Protein AF-A0A6S7LPW3-F1 (afdb_monomer_lite)

Organism: Paramuricea clavata (NCBI:txid317549)

Radius of gyration: 19.17 Å; chains: 1; bounding box: 50×32×54 Å

Foldseek 3Di:
DDAADEECPCVCVVVDPPLRYFNADLQQRDTPCVVPRLVSLLVVLLVDDQLRDEAEDEDDQPDDLLSNLVSQLVSQVSSVVNDPPPPDDDRGDGWYKYKYFPVCVVVNCVSVVLKDWALDQDADCDDPVGHQDPDPPGQGGRITIITSPPQLVDDDDVVVQWDADPQSSHIHGVQQDQDPQLSGSPDRRSHYWDQDPVVSDTDRD

InterPro domains:
  IPR017921 Zinc finger, CTCHY-type [PS51270] (160-205)
  IPR039846 Zinc finger CCHC domain-containing protein 4 [PTHR13493] (2-204)
  IPR041370 Methyltransferase EEF1AKMT1/ZCCHC4 [PF10237] (2-126)

Structure (mmCIF, N/CA/C/O backbone):
data_AF-A0A6S7LPW3-F1
#
_entry.id   AF-A0A6S7LPW3-F1
#
loop_
_atom_site.group_PDB
_atom_site.id
_atom_site.type_symbol
_atom_site.label_atom_id
_atom_site.label_alt_id
_atom_site.label_comp_id
_atom_site.label_asym_id
_atom_site.label_entity_id
_atom_site.label_seq_id
_atom_site.pdbx_PDB_ins_code
_atom_site.Cartn_x
_atom_site.Cartn_y
_atom_site.Cartn_z
_atom_site.occupancy
_atom_site.B_iso_or_equiv
_atom_site.auth_seq_id
_atom_site.auth_comp_id
_atom_site.auth_asym_id
_atom_site.auth_atom_id
_atom_site.pdbx_PDB_model_num
ATOM 1 N N . MET A 1 1 ? -10.099 -16.326 9.046 1.00 78.31 1 MET A N 1
ATOM 2 C CA . MET A 1 1 ? -9.287 -15.107 9.221 1.00 78.31 1 MET A CA 1
ATOM 3 C C . MET A 1 1 ? -10.206 -14.067 9.820 1.00 78.31 1 MET A C 1
ATOM 5 O O . MET A 1 1 ? -11.346 -14.009 9.381 1.00 78.31 1 MET A O 1
ATOM 9 N N . ASP A 1 2 ? -9.761 -13.361 10.852 1.00 90.94 2 ASP A N 1
ATOM 10 C CA . ASP A 1 2 ? -10.577 -12.356 11.532 1.00 90.94 2 ASP A CA 1
ATOM 11 C C . ASP A 1 2 ? -10.326 -10.974 10.917 1.00 90.94 2 ASP A C 1
ATOM 13 O O . ASP A 1 2 ? -9.187 -10.678 10.554 1.00 90.94 2 ASP A O 1
ATOM 17 N N . SER A 1 3 ? -11.359 -10.144 10.764 1.00 94.56 3 SER A N 1
ATOM 18 C CA . SER A 1 3 ? -11.234 -8.823 10.134 1.00 94.56 3 SER A CA 1
ATOM 19 C C . SER A 1 3 ? -12.182 -7.795 10.744 1.00 94.56 3 SER A C 1
ATOM 21 O O . SER A 1 3 ? -13.233 -8.147 11.282 1.00 94.56 3 SER A O 1
ATOM 23 N N . ILE A 1 4 ? -11.820 -6.521 10.606 1.00 95.94 4 ILE A N 1
ATOM 24 C CA . ILE A 1 4 ? -12.661 -5.367 10.918 1.00 95.94 4 ILE A CA 1
ATOM 25 C C . ILE A 1 4 ? -12.577 -4.372 9.757 1.00 95.94 4 ILE A C 1
ATOM 27 O O . ILE A 1 4 ? -11.483 -4.063 9.283 1.00 95.94 4 ILE A O 1
ATOM 31 N N . LEU A 1 5 ? -13.726 -3.914 9.262 1.00 97.25 5 LEU A N 1
ATOM 32 C CA . LEU A 1 5 ? -13.818 -2.977 8.146 1.00 97.25 5 LEU A CA 1
ATOM 33 C C . LEU A 1 5 ? -13.978 -1.549 8.671 1.00 97.25 5 LEU A C 1
ATOM 35 O O . LEU A 1 5 ? -14.929 -1.253 9.389 1.00 97.25 5 LEU A O 1
ATOM 39 N N . LEU A 1 6 ? -13.062 -0.666 8.282 1.00 97.50 6 LEU A N 1
ATOM 40 C CA . LEU A 1 6 ? -13.159 0.773 8.512 1.00 97.50 6 LEU A CA 1
ATOM 41 C C . LEU A 1 6 ? -13.481 1.439 7.174 1.00 97.50 6 LEU A C 1
ATOM 43 O O . LEU A 1 6 ? -12.618 1.475 6.297 1.00 97.50 6 LEU A O 1
ATOM 47 N N . ASP A 1 7 ? -14.691 1.969 7.016 1.00 97.25 7 ASP A N 1
ATOM 48 C CA . ASP A 1 7 ? -15.118 2.610 5.765 1.00 97.25 7 ASP A CA 1
ATOM 49 C C . ASP A 1 7 ? -15.978 3.851 6.035 1.00 97.25 7 ASP A C 1
ATOM 51 O O . ASP A 1 7 ? -16.656 3.954 7.060 1.00 97.25 7 ASP A O 1
ATOM 55 N N . LEU A 1 8 ? -15.963 4.793 5.094 1.00 96.69 8 LEU A N 1
ATOM 56 C CA . LEU A 1 8 ? -16.821 5.975 5.109 1.00 96.69 8 LEU A CA 1
ATOM 57 C C . LEU A 1 8 ? -18.251 5.629 4.666 1.00 96.69 8 LEU A C 1
ATOM 59 O O . LEU A 1 8 ? -19.206 6.337 4.981 1.00 96.69 8 LEU A O 1
ATOM 63 N N . ASP A 1 9 ? -18.422 4.555 3.902 1.00 96.38 9 ASP A N 1
ATOM 64 C CA . ASP A 1 9 ? -19.719 4.118 3.420 1.00 96.38 9 ASP A CA 1
ATOM 65 C C . ASP A 1 9 ? -20.470 3.311 4.488 1.00 96.38 9 ASP A C 1
ATOM 67 O O . ASP A 1 9 ? -20.407 2.082 4.552 1.00 96.38 9 ASP A O 1
ATOM 71 N N . HIS A 1 10 ? -21.247 4.017 5.310 1.00 94.56 10 HIS A N 1
ATOM 72 C CA . HIS A 1 10 ? -22.092 3.427 6.355 1.00 94.56 10 HIS A CA 1
ATOM 73 C C . HIS A 1 10 ? -23.062 2.339 5.857 1.00 94.56 10 HIS A C 1
ATOM 75 O O . HIS A 1 10 ? -23.567 1.558 6.662 1.00 94.56 10 HIS A O 1
ATOM 81 N N . ARG A 1 11 ? -23.324 2.232 4.545 1.00 96.19 11 ARG A N 1
ATOM 82 C CA . ARG A 1 11 ? -24.170 1.165 3.987 1.00 96.19 11 ARG A CA 1
ATOM 83 C C . ARG A 1 11 ? -23.580 -0.223 4.228 1.00 96.19 11 ARG A C 1
ATOM 85 O O . ARG A 1 11 ? -24.334 -1.191 4.208 1.00 96.19 11 ARG A O 1
ATOM 92 N N . TYR A 1 12 ? -22.273 -0.345 4.470 1.00 96.00 12 TYR A N 1
ATOM 93 C CA . TYR A 1 12 ? -21.652 -1.621 4.826 1.00 96.00 12 TYR A CA 1
ATOM 94 C C . TYR A 1 12 ? -22.006 -2.106 6.233 1.00 96.00 12 TYR A C 1
ATOM 96 O O . TYR A 1 12 ? -21.917 -3.309 6.479 1.00 96.00 12 TYR A O 1
ATOM 104 N N . ALA A 1 13 ? -22.479 -1.230 7.125 1.00 93.06 13 ALA A N 1
ATOM 105 C CA . ALA A 1 13 ? -22.899 -1.621 8.470 1.00 93.06 13 ALA A CA 1
ATOM 106 C C . ALA A 1 13 ? -24.011 -2.684 8.451 1.00 93.06 13 ALA A C 1
ATOM 108 O O . ALA A 1 13 ? -24.048 -3.545 9.317 1.00 93.06 13 ALA A O 1
ATOM 109 N N . GLN A 1 14 ? -24.886 -2.674 7.437 1.00 94.31 14 GLN A N 1
ATOM 110 C CA . GLN A 1 14 ? -25.994 -3.634 7.332 1.00 94.31 14 GLN A CA 1
ATOM 111 C C . GLN A 1 14 ? -25.564 -5.046 6.891 1.00 94.31 14 GLN A C 1
ATOM 113 O O . GLN A 1 14 ? -26.366 -5.973 6.958 1.00 94.31 14 GLN A O 1
ATOM 118 N N . PHE A 1 15 ? -24.338 -5.199 6.379 1.00 94.81 15 PHE A N 1
ATOM 119 C CA . PHE A 1 15 ? -23.820 -6.462 5.837 1.00 94.81 15 PHE A CA 1
ATOM 120 C C . PHE A 1 15 ? -22.754 -7.107 6.723 1.00 94.81 15 PHE A C 1
ATOM 122 O O . PHE A 1 15 ? -22.323 -8.221 6.436 1.00 94.81 15 PHE A O 1
ATOM 129 N N . ASN A 1 16 ? -22.299 -6.400 7.755 1.00 92.56 16 ASN A N 1
ATOM 130 C CA . ASN A 1 16 ? -21.265 -6.862 8.667 1.00 92.56 16 ASN A CA 1
ATOM 131 C C . ASN A 1 16 ? -21.890 -7.168 10.027 1.00 92.56 16 ASN A C 1
ATOM 133 O O . ASN A 1 16 ? -22.771 -6.441 10.482 1.00 92.56 16 ASN A O 1
ATOM 137 N N . ASP A 1 17 ? -21.405 -8.224 10.677 1.00 89.44 17 ASP A N 1
ATOM 138 C CA . ASP A 1 17 ? -21.818 -8.555 12.039 1.00 89.44 17 ASP A CA 1
ATOM 139 C C . ASP A 1 17 ? -21.472 -7.419 13.017 1.00 89.44 17 ASP A C 1
ATOM 141 O O . ASP A 1 17 ? -20.582 -6.592 12.769 1.00 89.44 17 ASP A O 1
ATOM 145 N N . GLU A 1 18 ? -22.146 -7.398 14.169 1.00 84.38 18 GLU A N 1
ATOM 146 C CA . GLU A 1 18 ? -21.841 -6.449 15.240 1.00 84.38 18 GLU A CA 1
ATOM 147 C C . GLU A 1 18 ? -20.349 -6.496 15.600 1.00 84.38 18 GLU A C 1
ATOM 149 O O . GLU A 1 18 ? -19.754 -7.556 15.799 1.00 84.38 18 GLU A O 1
ATOM 154 N N . GLY A 1 19 ? -19.722 -5.321 15.653 1.00 87.88 19 GLY A N 1
ATOM 155 C CA . GLY A 1 19 ? -18.299 -5.203 15.950 1.00 87.88 19 GLY A CA 1
ATOM 156 C C . GLY A 1 19 ? -17.347 -5.472 14.775 1.00 87.88 19 GLY A C 1
ATOM 157 O O . GLY A 1 19 ? -16.131 -5.432 14.960 1.00 87.88 19 GLY A O 1
ATOM 158 N N . ARG A 1 20 ? -17.857 -5.729 13.562 1.00 93.56 20 ARG A N 1
ATOM 159 C CA . ARG A 1 20 ? -17.039 -5.975 12.354 1.00 93.56 20 ARG A CA 1
ATOM 160 C C . ARG A 1 20 ? -16.950 -4.797 11.396 1.00 93.56 20 ARG A C 1
ATOM 162 O O . ARG A 1 20 ? -16.169 -4.847 10.449 1.00 93.56 20 ARG A O 1
ATOM 169 N N . PHE A 1 21 ? -17.693 -3.732 11.666 1.00 96.06 21 PHE A N 1
ATOM 170 C CA . PHE A 1 21 ? -17.681 -2.501 10.892 1.00 96.06 21 PHE A CA 1
ATOM 171 C C . PHE A 1 21 ? -17.521 -1.290 11.806 1.00 96.06 21 PHE A C 1
ATOM 173 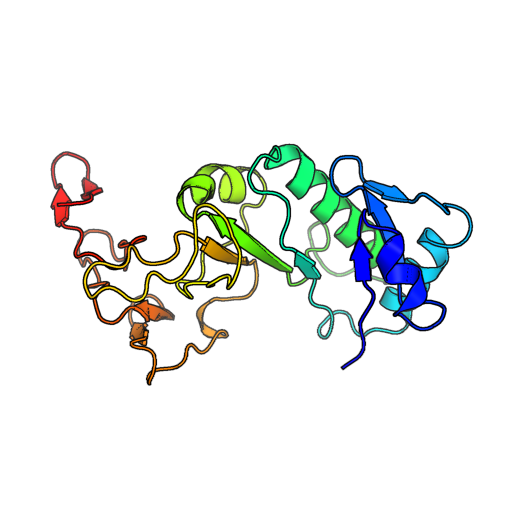O O . PHE A 1 21 ? -18.123 -1.224 12.876 1.00 96.06 21 PHE A O 1
ATOM 180 N N . ILE A 1 22 ? -16.727 -0.326 11.356 1.00 96.88 22 ILE A N 1
ATOM 181 C CA . ILE A 1 22 ? -16.559 0.979 11.976 1.00 96.88 22 ILE A CA 1
ATOM 182 C C . ILE A 1 22 ? -16.766 2.039 10.899 1.00 96.88 22 ILE A C 1
ATOM 184 O O . ILE A 1 22 ? -16.030 2.080 9.909 1.00 96.88 22 ILE A O 1
ATOM 188 N N . HIS A 1 23 ? -17.717 2.942 11.129 1.00 96.75 23 HIS A N 1
ATOM 189 C CA . HIS A 1 23 ? -17.893 4.101 10.270 1.00 96.75 23 HIS A CA 1
ATOM 190 C C . HIS A 1 23 ? -16.738 5.084 10.512 1.00 96.75 23 HIS A C 1
ATOM 192 O O . HIS A 1 23 ? -16.610 5.689 11.583 1.00 96.75 23 HIS A O 1
ATOM 198 N N . TYR A 1 24 ? -15.854 5.211 9.523 1.00 97.06 24 TYR A N 1
ATOM 199 C CA . TYR A 1 24 ? -14.556 5.863 9.665 1.00 97.06 24 TYR A CA 1
ATOM 200 C C . TYR A 1 24 ? -14.188 6.692 8.436 1.00 97.06 24 TYR A C 1
ATOM 202 O O . TYR A 1 24 ? -14.286 6.242 7.298 1.00 97.06 24 TYR A O 1
ATOM 210 N N . ASN A 1 25 ? -13.676 7.899 8.666 1.00 96.12 25 ASN A N 1
ATOM 211 C CA . ASN A 1 25 ? -13.107 8.734 7.618 1.00 96.12 25 ASN A CA 1
ATOM 212 C C . ASN A 1 25 ? -11.572 8.708 7.668 1.00 96.12 25 ASN A C 1
ATOM 214 O O . ASN A 1 25 ? -10.935 9.252 8.574 1.00 96.12 25 ASN A O 1
ATOM 218 N N . MET A 1 26 ? -10.975 8.124 6.629 1.00 95.31 26 MET A N 1
ATOM 219 C CA . MET A 1 26 ? -9.526 7.972 6.506 1.00 95.31 26 MET A CA 1
ATOM 220 C C . MET A 1 26 ? -8.776 9.294 6.300 1.00 95.31 26 MET A C 1
ATOM 222 O O . MET A 1 26 ? -7.598 9.364 6.631 1.00 95.31 26 MET A O 1
ATOM 226 N N . PHE A 1 27 ? -9.413 10.359 5.809 1.00 94.50 27 PHE A N 1
ATOM 227 C CA . PHE A 1 27 ? -8.729 11.638 5.577 1.00 94.50 27 PHE A CA 1
ATOM 228 C C . PHE A 1 27 ? -8.513 12.460 6.844 1.00 94.50 27 PHE A C 1
ATOM 230 O O . PHE A 1 27 ? -7.632 13.302 6.898 1.00 94.50 27 PHE A O 1
ATOM 237 N N . ASN A 1 28 ? -9.313 12.267 7.880 1.00 94.25 28 ASN A N 1
ATOM 238 C CA . ASN A 1 28 ? -9.174 13.048 9.110 1.00 94.25 28 ASN A CA 1
ATOM 239 C C . ASN A 1 28 ? -9.059 12.172 10.358 1.00 94.25 28 ASN A C 1
ATOM 241 O O . ASN A 1 28 ? -8.959 12.709 11.460 1.00 94.25 28 ASN A O 1
ATOM 245 N N . HIS A 1 29 ? -8.996 10.847 10.187 1.00 95.44 29 HIS A N 1
ATOM 246 C CA . HIS A 1 29 ? -8.986 9.877 11.276 1.00 95.44 29 HIS A CA 1
ATOM 247 C C . HIS A 1 29 ? -10.190 10.062 12.217 1.00 95.44 29 HIS A C 1
ATOM 249 O O . HIS A 1 29 ? -10.060 10.028 13.441 1.00 95.44 29 HIS A O 1
ATOM 255 N N . HIS A 1 30 ? -11.363 10.328 11.638 1.00 95.75 30 HIS A N 1
ATOM 256 C CA . HIS A 1 30 ? -12.595 10.533 12.390 1.00 95.75 30 HIS A CA 1
ATOM 257 C C . HIS A 1 30 ? -13.404 9.240 12.465 1.00 95.75 30 HIS A C 1
ATOM 259 O O . HIS A 1 30 ? -13.640 8.589 11.447 1.00 95.75 30 HIS A O 1
ATOM 265 N N . PHE A 1 31 ? -13.844 8.903 13.673 1.00 96.00 31 PHE A N 1
ATOM 266 C CA . PHE A 1 31 ? -14.767 7.812 13.954 1.00 96.00 31 PHE A CA 1
ATOM 267 C C . PHE A 1 31 ? -16.145 8.427 14.189 1.00 96.00 31 PHE A C 1
ATOM 269 O O . PHE A 1 31 ? -16.270 9.286 15.056 1.00 96.00 31 PHE A O 1
ATOM 276 N N . PHE A 1 32 ? -17.163 8.028 13.430 1.00 93.94 32 PHE A N 1
ATOM 277 C CA . PHE A 1 32 ? -18.481 8.664 13.543 1.00 93.94 32 PHE A CA 1
ATOM 278 C C . PHE A 1 32 ? -19.223 8.253 14.826 1.00 93.94 32 PHE A C 1
ATOM 280 O O . PHE A 1 32 ? -19.937 9.070 15.401 1.00 93.94 32 PHE A O 1
ATOM 287 N N . GLU A 1 33 ? -19.001 7.033 15.324 1.00 90.12 33 GLU A N 1
ATOM 288 C CA . GLU A 1 33 ? -19.480 6.577 16.636 1.00 90.12 33 GLU A CA 1
ATOM 289 C C . GLU A 1 33 ? -18.329 6.508 17.659 1.00 90.12 33 GLU A C 1
ATOM 291 O O . GLU A 1 33 ? -17.937 5.422 18.084 1.00 90.12 33 GLU A O 1
ATOM 296 N N . GLU A 1 34 ? -17.743 7.652 18.038 1.00 77.12 34 GLU A N 1
ATOM 297 C CA . GLU A 1 34 ? -16.501 7.693 18.841 1.00 77.12 34 GLU A CA 1
ATOM 298 C C . GLU A 1 34 ? -16.527 6.826 20.113 1.00 77.12 34 GLU A C 1
ATOM 300 O O . GLU A 1 34 ? -15.538 6.140 20.389 1.00 77.12 34 GLU A O 1
ATOM 305 N N . ASP A 1 35 ? -17.651 6.818 20.838 1.00 84.81 35 ASP A N 1
ATOM 306 C CA . ASP A 1 35 ? -17.810 6.107 22.115 1.00 84.81 35 ASP A CA 1
ATOM 307 C C . ASP A 1 35 ? -17.753 4.575 21.978 1.00 84.81 35 ASP A C 1
ATOM 309 O O . ASP A 1 35 ? -17.447 3.879 22.944 1.00 84.81 35 ASP A O 1
ATOM 313 N N . LEU A 1 36 ? -18.029 4.037 20.785 1.00 86.88 36 LEU A N 1
ATOM 314 C CA . LEU A 1 36 ? -18.067 2.592 20.522 1.00 86.88 36 LEU A CA 1
ATOM 315 C C . LEU A 1 36 ? -16.938 2.145 19.592 1.00 86.88 36 LEU A C 1
ATOM 317 O O . LEU A 1 36 ? -16.330 1.097 19.802 1.00 86.88 36 LEU A O 1
ATOM 321 N N . ALA A 1 37 ? -16.623 2.954 18.584 1.00 90.00 37 ALA A N 1
ATOM 322 C CA . ALA A 1 37 ? -15.704 2.598 17.516 1.00 90.00 37 ALA A CA 1
ATOM 323 C C . ALA A 1 37 ? -14.250 2.455 17.984 1.00 90.00 37 ALA A C 1
ATOM 325 O O . ALA A 1 37 ? -13.579 1.487 17.622 1.00 90.00 37 ALA A O 1
ATOM 326 N N . LYS A 1 38 ? -13.747 3.399 18.794 1.00 87.62 38 LYS A N 1
ATOM 327 C CA . LYS A 1 38 ? -12.364 3.339 19.296 1.00 87.62 38 LYS A CA 1
ATOM 328 C C . LYS A 1 38 ? -12.159 2.138 20.233 1.00 87.62 38 LYS A C 1
ATOM 330 O O . LYS A 1 38 ? -11.232 1.376 19.956 1.00 87.62 38 LYS A O 1
ATOM 335 N N . PRO A 1 39 ? -13.019 1.895 21.249 1.00 90.38 39 PRO A N 1
ATOM 336 C CA . PRO A 1 39 ? -12.921 0.691 22.076 1.00 90.38 39 PRO A CA 1
ATOM 337 C C . PRO A 1 39 ? -13.019 -0.602 21.269 1.00 90.38 39 PRO A C 1
ATOM 339 O O . PRO A 1 39 ? -12.284 -1.549 21.527 1.00 90.38 39 PRO A O 1
ATOM 342 N N . LEU A 1 40 ? -13.888 -0.646 20.257 1.00 92.31 40 LEU A N 1
ATOM 343 C CA . LEU A 1 40 ? -14.026 -1.815 19.394 1.00 92.31 40 LEU A CA 1
ATOM 344 C C . LEU A 1 40 ? -12.727 -2.123 18.633 1.00 92.31 40 LEU A C 1
ATOM 346 O O . LEU A 1 40 ? -12.265 -3.265 18.637 1.00 92.31 40 LEU A O 1
ATOM 350 N N . LEU A 1 41 ? -12.113 -1.110 18.017 1.00 93.44 41 LEU A N 1
ATOM 351 C CA . LEU A 1 41 ? -10.841 -1.269 17.312 1.00 93.44 41 LEU A CA 1
ATOM 352 C C . LEU A 1 41 ? -9.697 -1.640 18.269 1.00 93.44 41 LEU A C 1
ATOM 354 O O . LEU A 1 41 ? -8.860 -2.479 17.944 1.00 93.44 41 LEU A O 1
ATOM 358 N N . GLN A 1 42 ? -9.675 -1.047 19.462 1.00 90.00 42 GLN A N 1
ATOM 359 C CA . GLN A 1 42 ? -8.707 -1.372 20.511 1.00 90.00 42 GLN A CA 1
ATOM 360 C C . GLN A 1 42 ? -8.827 -2.831 20.957 1.00 90.00 42 GLN A C 1
ATOM 362 O O . GLN A 1 42 ? -7.828 -3.552 20.947 1.00 90.00 42 GLN A O 1
ATOM 367 N N . ASN A 1 43 ? -10.048 -3.295 21.231 1.00 90.38 43 ASN A N 1
ATOM 368 C CA . ASN A 1 43 ? -10.327 -4.690 21.560 1.00 90.38 43 ASN A CA 1
ATOM 369 C C . ASN A 1 43 ? -9.878 -5.632 20.432 1.00 90.38 43 ASN A C 1
ATOM 371 O O . ASN A 1 43 ? -9.344 -6.707 20.702 1.00 90.38 43 ASN A O 1
ATOM 375 N N . PHE A 1 44 ? -10.057 -5.246 19.164 1.00 92.44 44 PHE A N 1
ATOM 376 C CA . PHE A 1 44 ? -9.568 -6.034 18.030 1.00 92.44 44 PHE A CA 1
ATOM 377 C C . PHE A 1 44 ? -8.037 -6.189 18.058 1.00 92.44 44 PHE A C 1
ATOM 379 O O . PHE A 1 44 ? -7.521 -7.292 17.854 1.00 92.44 44 PHE A O 1
ATOM 386 N N . PHE A 1 45 ? -7.296 -5.119 18.367 1.00 91.12 45 PHE A N 1
ATOM 387 C CA . PHE A 1 45 ? -5.835 -5.176 18.488 1.00 91.12 45 PHE A CA 1
ATOM 388 C C . PHE A 1 45 ? -5.349 -5.977 19.700 1.00 91.12 45 PHE A C 1
ATOM 390 O O . PHE A 1 45 ? -4.358 -6.701 19.578 1.00 91.12 45 PHE A O 1
ATOM 397 N N . GLU A 1 46 ? -6.030 -5.870 20.841 1.00 87.50 46 GLU A N 1
ATOM 398 C CA . GLU A 1 46 ? -5.704 -6.597 22.078 1.00 87.50 46 GLU A CA 1
ATOM 399 C C . GLU A 1 46 ? -5.908 -8.105 21.931 1.00 87.50 46 GLU A C 1
ATOM 401 O O . GLU A 1 46 ? -5.065 -8.899 22.349 1.00 87.50 46 GLU A O 1
ATOM 406 N N . ASN A 1 47 ? -6.984 -8.508 21.253 1.00 88.00 47 ASN A N 1
ATOM 407 C CA . ASN A 1 47 ? -7.279 -9.915 20.981 1.00 88.00 47 ASN A CA 1
ATOM 408 C C . ASN A 1 47 ? -6.426 -10.509 19.845 1.00 88.00 4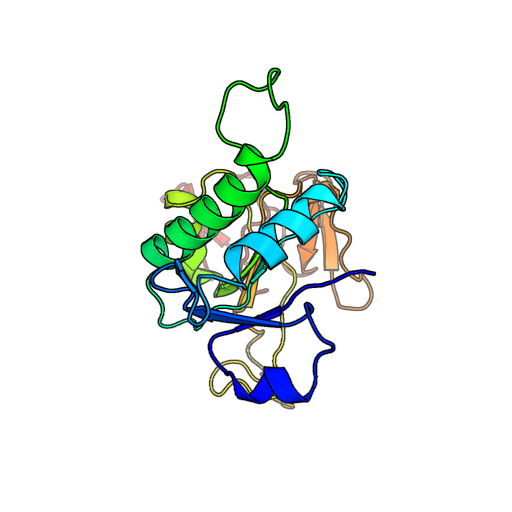7 ASN A C 1
ATOM 410 O O . ASN A 1 47 ? -6.518 -11.703 19.554 1.00 88.00 47 ASN A O 1
ATOM 414 N N . SER A 1 48 ? -5.568 -9.700 19.218 1.00 86.38 48 SER A N 1
ATOM 415 C CA . SER A 1 48 ? -4.721 -10.103 18.098 1.00 86.38 48 SER A CA 1
ATOM 416 C C . SER A 1 48 ? -3.241 -10.129 18.475 1.00 86.38 48 SER A C 1
ATOM 418 O O . SER A 1 48 ? -2.690 -9.188 19.058 1.00 86.38 48 SER A O 1
ATOM 420 N N . LYS A 1 49 ? -2.522 -11.175 18.050 1.00 83.25 49 LYS A N 1
ATOM 421 C CA . LYS A 1 49 ? -1.053 -11.172 18.130 1.00 83.25 49 LYS A CA 1
ATOM 422 C C . LYS A 1 49 ? -0.515 -10.108 17.177 1.00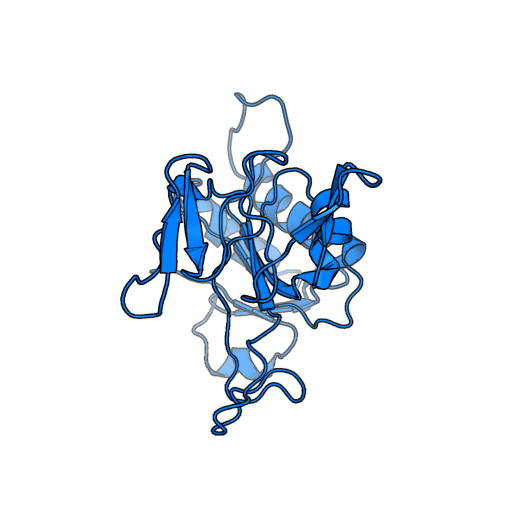 83.25 49 LYS A C 1
ATOM 424 O O . LYS A 1 49 ? -0.998 -9.965 16.062 1.00 83.25 49 LYS A O 1
ATOM 429 N N . LEU A 1 50 ? 0.493 -9.350 17.610 1.00 76.94 50 LEU A N 1
ATOM 430 C CA . LEU A 1 50 ? 1.017 -8.241 16.803 1.00 76.94 50 LEU A CA 1
ATOM 431 C C . LEU A 1 50 ? 1.530 -8.724 15.437 1.00 76.94 50 LEU A C 1
ATOM 433 O O . LEU A 1 50 ? 1.165 -8.174 14.407 1.00 76.94 50 LEU A O 1
ATOM 437 N N . ASN A 1 51 ? 2.256 -9.843 15.438 1.00 79.00 51 ASN A N 1
ATOM 438 C CA . ASN A 1 51 ? 2.815 -10.462 14.233 1.00 79.00 51 ASN A CA 1
ATOM 439 C C . ASN A 1 51 ? 1.759 -11.151 13.345 1.00 79.00 51 ASN A C 1
ATOM 441 O O . ASN A 1 51 ? 2.117 -11.753 12.339 1.00 79.00 51 ASN A O 1
ATOM 445 N N . SER A 1 52 ? 0.477 -11.120 13.726 1.00 86.25 52 SER A N 1
ATOM 446 C CA . SER A 1 52 ? -0.638 -11.627 12.917 1.00 86.25 52 SER A CA 1
ATOM 447 C C . SER A 1 52 ? -1.587 -10.521 12.451 1.00 86.25 52 SER A C 1
ATOM 449 O O . SER A 1 52 ? -2.664 -10.830 11.946 1.00 86.25 52 SER A O 1
ATOM 451 N N . LEU A 1 53 ? -1.227 -9.251 12.655 1.00 92.75 53 LEU A N 1
ATOM 452 C CA . LEU A 1 53 ? -1.988 -8.103 12.173 1.00 92.75 53 LEU A CA 1
ATOM 453 C C . LEU A 1 53 ? -1.437 -7.634 10.827 1.00 92.75 53 LEU A C 1
ATOM 455 O O . LEU A 1 53 ? -0.228 -7.506 10.648 1.00 92.75 53 LEU A O 1
ATOM 459 N N . LEU A 1 54 ? -2.348 -7.339 9.904 1.00 95.56 54 LEU A N 1
ATOM 460 C CA . LEU A 1 54 ? -2.060 -6.717 8.620 1.00 95.56 54 LEU A CA 1
ATOM 461 C C . LEU A 1 54 ? -3.093 -5.618 8.386 1.00 95.56 54 LEU A C 1
ATOM 463 O O . LEU A 1 54 ? -4.296 -5.879 8.409 1.00 95.56 54 LEU A O 1
ATOM 467 N N . VAL A 1 55 ? -2.628 -4.397 8.148 1.00 97.00 55 VAL A N 1
ATOM 468 C CA . VAL A 1 55 ? -3.482 -3.294 7.702 1.00 97.00 55 VAL A CA 1
ATOM 469 C C . VAL A 1 55 ? -3.534 -3.329 6.181 1.00 97.00 55 VAL A C 1
ATOM 471 O O . VAL A 1 55 ? -2.496 -3.269 5.534 1.00 97.00 55 VAL A O 1
ATOM 474 N N . VAL A 1 56 ? -4.723 -3.404 5.590 1.00 97.94 56 VAL A N 1
ATOM 475 C CA . VAL A 1 56 ? -4.899 -3.306 4.134 1.00 97.94 56 VAL A CA 1
ATOM 476 C C . VAL A 1 56 ? -5.723 -2.061 3.843 1.00 97.94 56 VAL A C 1
ATOM 478 O O . VAL A 1 56 ? -6.800 -1.896 4.411 1.00 97.94 56 VAL A O 1
ATOM 481 N N . LEU A 1 57 ? -5.219 -1.178 2.982 1.00 96.44 57 LEU A N 1
ATOM 482 C CA . LEU A 1 57 ? -5.921 0.035 2.575 1.00 96.44 57 LEU A CA 1
ATOM 483 C C . LEU A 1 57 ? -5.934 0.191 1.057 1.00 96.44 57 LEU A C 1
ATOM 485 O O . LEU A 1 57 ? -4.916 0.011 0.392 1.00 96.44 57 LEU A O 1
ATOM 489 N N . ASP A 1 58 ? -7.094 0.584 0.543 1.00 95.44 58 ASP A N 1
ATOM 490 C CA . ASP A 1 58 ? -7.325 0.978 -0.847 1.00 95.44 58 ASP A CA 1
ATOM 491 C C . ASP A 1 58 ? -8.030 2.348 -0.869 1.00 95.44 58 ASP A C 1
ATOM 493 O O . ASP A 1 58 ? -9.247 2.437 -1.057 1.00 95.44 58 ASP A O 1
ATOM 497 N N . PRO A 1 59 ? -7.310 3.435 -0.528 1.00 94.00 59 PRO A N 1
ATOM 498 C CA . PRO A 1 59 ? -7.912 4.753 -0.409 1.00 94.00 59 PRO A CA 1
ATOM 499 C C . PRO A 1 59 ? -8.219 5.373 -1.781 1.00 94.00 59 PRO A C 1
ATOM 501 O O . PRO A 1 59 ? -7.566 5.058 -2.779 1.00 94.00 59 PRO A O 1
ATOM 504 N N . PRO A 1 60 ? -9.129 6.363 -1.846 1.00 89.12 60 PRO A N 1
ATOM 505 C CA . PRO A 1 60 ? -9.369 7.115 -3.072 1.00 89.12 60 PRO A CA 1
ATOM 506 C C . PRO A 1 60 ? -8.080 7.746 -3.623 1.00 89.12 60 PRO A C 1
ATOM 508 O O . PRO A 1 60 ? -7.418 8.526 -2.938 1.00 89.12 60 PRO A O 1
ATOM 511 N N . PHE A 1 61 ? -7.755 7.483 -4.894 1.00 85.38 61 PHE A N 1
ATOM 512 C CA . PHE A 1 61 ? -6.504 7.945 -5.523 1.00 85.38 61 PHE A CA 1
ATOM 513 C C . PHE A 1 61 ? -6.343 9.468 -5.611 1.00 85.38 61 PHE A C 1
ATOM 515 O O . PHE A 1 61 ? -5.229 9.958 -5.759 1.00 85.38 61 PHE A O 1
ATOM 522 N N . GLY A 1 62 ? -7.447 10.218 -5.535 1.00 84.06 62 GLY A N 1
ATOM 523 C CA . GLY A 1 62 ? -7.427 11.683 -5.473 1.00 84.06 62 GLY A CA 1
ATOM 524 C C . GLY A 1 62 ? -7.066 12.247 -4.094 1.00 84.06 62 GLY A C 1
ATOM 525 O O . GLY A 1 62 ? -7.051 13.463 -3.926 1.00 84.06 62 GLY A O 1
ATOM 526 N N . GLY A 1 63 ? -6.827 11.385 -3.104 1.00 81.75 63 GLY A N 1
ATOM 527 C CA . GLY A 1 63 ? -6.439 11.773 -1.759 1.00 81.75 63 GLY A CA 1
ATOM 528 C C . GLY A 1 63 ? -5.002 12.280 -1.645 1.00 81.75 63 GLY A C 1
ATOM 529 O O . GLY A 1 63 ? -4.118 11.846 -2.381 1.00 81.75 63 GLY A O 1
ATOM 530 N N . LEU A 1 64 ? -4.760 13.173 -0.681 1.00 92.25 64 LEU A N 1
ATOM 531 C CA . LEU A 1 64 ? -3.409 13.615 -0.328 1.00 92.25 64 LEU A CA 1
ATOM 532 C C . LEU A 1 64 ? -2.671 12.495 0.420 1.00 92.25 64 LEU A C 1
ATOM 534 O O . LEU A 1 64 ? -3.135 12.045 1.469 1.00 92.25 64 LEU A O 1
ATOM 538 N N . VAL A 1 65 ? -1.520 12.067 -0.108 1.00 95.25 65 VAL A N 1
ATOM 539 C CA . VAL A 1 65 ? -0.714 10.964 0.453 1.00 95.25 65 VAL A CA 1
ATOM 540 C C . VAL A 1 65 ? -0.300 11.246 1.898 1.00 95.25 65 VAL A C 1
ATOM 542 O O . VAL A 1 65 ? -0.490 10.382 2.745 1.00 95.25 65 VAL A O 1
ATOM 545 N N . GLU A 1 66 ? 0.157 12.464 2.201 1.00 95.94 66 GLU A N 1
ATOM 546 C CA . GLU A 1 66 ? 0.522 12.909 3.559 1.00 95.94 66 GLU A CA 1
ATOM 547 C C . GLU A 1 66 ? -0.607 12.679 4.572 1.00 95.94 66 GLU A C 1
ATOM 549 O O . GLU A 1 66 ? -0.407 12.145 5.664 1.00 95.94 66 GLU A O 1
ATOM 554 N N . VAL A 1 67 ? -1.832 13.031 4.184 1.00 96.06 67 VAL A N 1
ATOM 555 C CA . VAL A 1 67 ? -3.012 12.920 5.042 1.00 96.06 67 VAL A CA 1
ATOM 556 C C . VAL A 1 67 ? -3.370 11.454 5.301 1.00 96.06 67 VAL A C 1
ATOM 558 O O . VAL A 1 67 ? -3.654 11.068 6.437 1.00 96.06 67 VAL A O 1
ATOM 561 N N . LEU A 1 68 ? -3.319 10.621 4.260 1.00 97.00 68 LEU A N 1
ATOM 562 C CA . LEU A 1 68 ? -3.562 9.182 4.369 1.00 97.00 68 LEU A CA 1
ATOM 563 C C . LEU A 1 68 ? -2.486 8.502 5.229 1.00 97.00 68 LEU A C 1
ATOM 565 O O . LEU A 1 68 ? -2.818 7.730 6.130 1.00 97.00 68 LEU A O 1
ATOM 569 N N . ALA A 1 69 ? -1.215 8.847 5.019 1.00 96.88 69 ALA A N 1
ATOM 570 C CA . ALA A 1 69 ? -0.089 8.349 5.801 1.00 96.88 69 ALA A CA 1
ATOM 571 C C . ALA A 1 69 ? -0.213 8.741 7.281 1.00 96.88 69 ALA A C 1
ATOM 573 O O . ALA A 1 69 ? -0.037 7.904 8.167 1.00 96.88 69 ALA A O 1
ATOM 574 N N . ALA A 1 70 ? -0.619 9.982 7.573 1.00 96.69 70 ALA A N 1
ATOM 575 C CA . ALA A 1 70 ? -0.889 10.426 8.936 1.00 96.69 70 ALA A CA 1
ATOM 576 C C . ALA A 1 70 ? -1.984 9.588 9.617 1.00 96.69 70 ALA A C 1
ATOM 578 O O . ALA A 1 70 ? -1.858 9.256 10.798 1.00 96.69 70 ALA A O 1
ATOM 579 N N . SER A 1 71 ? -3.036 9.208 8.891 1.00 96.38 71 SER A N 1
ATOM 580 C CA . SER A 1 71 ? -4.080 8.319 9.410 1.00 96.38 71 SER A CA 1
ATOM 581 C C . SER A 1 71 ? -3.588 6.891 9.640 1.00 96.38 71 SER A C 1
ATOM 583 O O . SER A 1 71 ? -3.914 6.315 10.677 1.00 96.38 71 SER A O 1
ATOM 585 N N . VAL A 1 72 ? -2.757 6.337 8.751 1.00 96.62 72 VAL A N 1
ATOM 586 C CA . VAL A 1 72 ? -2.112 5.024 8.955 1.00 96.62 72 VAL A CA 1
ATOM 587 C C . VAL A 1 72 ? -1.253 5.036 10.223 1.00 96.62 72 VAL A C 1
ATOM 589 O O . VAL A 1 72 ? -1.424 4.175 11.084 1.00 96.62 72 VAL A O 1
ATOM 592 N N . ARG A 1 73 ? -0.415 6.065 10.416 1.00 95.94 73 ARG A N 1
ATOM 593 C CA . ARG A 1 73 ? 0.405 6.225 11.632 1.00 95.94 73 ARG A CA 1
ATOM 594 C C . ARG A 1 73 ? -0.443 6.317 12.905 1.00 95.94 73 ARG A C 1
ATOM 596 O O . ARG A 1 73 ? -0.065 5.773 13.940 1.00 95.94 73 ARG A O 1
ATOM 603 N N . LYS A 1 74 ? -1.611 6.968 12.851 1.00 94.56 74 LYS A N 1
ATOM 604 C CA . LYS A 1 74 ? -2.552 7.007 13.987 1.00 94.56 74 LYS A CA 1
ATOM 605 C C . LYS A 1 74 ? -3.156 5.633 14.285 1.00 94.56 74 LYS A C 1
ATOM 607 O O . LYS A 1 74 ? -3.276 5.286 15.455 1.00 94.56 74 LYS A O 1
ATOM 612 N N . ILE A 1 75 ? -3.485 4.839 13.262 1.00 94.50 75 ILE A N 1
ATOM 613 C CA . ILE A 1 75 ? -3.940 3.450 13.438 1.00 94.50 75 ILE A CA 1
ATOM 614 C C . ILE A 1 75 ? -2.844 2.596 14.086 1.00 94.50 75 ILE A C 1
ATOM 616 O O . ILE A 1 75 ? -3.124 1.882 15.046 1.00 94.50 75 ILE A O 1
ATOM 620 N N . TRP A 1 76 ? -1.593 2.714 13.634 1.00 93.75 76 TRP A N 1
ATOM 621 C CA . TRP A 1 76 ? -0.464 2.022 14.263 1.00 93.75 76 TRP A CA 1
ATOM 622 C C . TRP A 1 76 ? -0.293 2.416 15.731 1.00 93.75 76 TRP A C 1
ATOM 624 O O . TRP A 1 76 ? -0.159 1.547 16.586 1.00 93.75 76 TRP A O 1
ATOM 634 N N . LYS A 1 77 ? -0.402 3.711 16.046 1.00 90.56 77 LYS A N 1
ATOM 635 C CA . LYS A 1 77 ? -0.346 4.208 17.426 1.00 90.56 77 LYS A CA 1
ATOM 636 C C . LYS A 1 77 ? -1.460 3.638 18.311 1.00 90.56 77 LYS A C 1
ATOM 638 O O . LYS A 1 77 ? -1.206 3.334 19.471 1.00 90.56 77 LYS A O 1
ATOM 643 N N . LEU A 1 78 ? -2.678 3.478 17.786 1.00 89.50 78 LEU A N 1
ATOM 644 C CA . LEU A 1 78 ? -3.771 2.840 18.532 1.00 89.50 78 LEU A CA 1
ATOM 645 C C . LEU A 1 78 ? -3.459 1.376 18.868 1.00 89.50 78 LEU A C 1
ATOM 647 O O . LEU A 1 78 ? -3.832 0.919 19.943 1.00 89.50 78 LEU A O 1
ATOM 651 N N . ALA A 1 79 ? -2.764 0.658 17.983 1.00 89.00 79 ALA A N 1
ATOM 652 C CA . ALA A 1 79 ? -2.313 -0.704 18.261 1.00 89.00 79 ALA A CA 1
ATOM 653 C C . ALA A 1 79 ? -1.134 -0.755 19.252 1.00 89.00 79 ALA A C 1
ATOM 655 O O . ALA A 1 79 ? -1.034 -1.708 20.024 1.00 89.00 79 ALA A O 1
ATOM 656 N N . ASP A 1 80 ? -0.266 0.261 19.233 1.00 81.88 80 ASP A N 1
ATOM 657 C CA . ASP A 1 80 ? 0.919 0.381 20.093 1.00 81.88 80 ASP A CA 1
ATOM 658 C C . ASP A 1 80 ? 0.561 0.652 21.557 1.00 81.88 80 ASP A C 1
ATOM 660 O O . ASP A 1 80 ? 1.046 -0.026 22.458 1.00 81.88 80 ASP A O 1
ATOM 664 N N . CYS A 1 81 ? -0.371 1.582 21.807 1.00 68.06 81 CYS A N 1
ATOM 665 C CA . CYS A 1 81 ? -0.799 1.962 23.159 1.00 68.06 81 CYS A CA 1
ATOM 666 C C . CYS A 1 81 ? -1.369 0.804 24.004 1.00 68.06 81 CYS A C 1
ATOM 668 O O . CYS A 1 81 ? -1.562 0.981 25.205 1.00 68.06 81 CYS A O 1
ATOM 670 N N . ASN A 1 82 ? -1.619 -0.356 23.394 1.00 62.66 82 ASN A N 1
ATOM 671 C CA . ASN A 1 82 ? -2.225 -1.526 24.021 1.00 62.66 82 ASN A CA 1
ATOM 672 C C . ASN A 1 82 ? -1.244 -2.697 24.233 1.00 62.66 82 ASN A C 1
ATOM 674 O O . ASN A 1 82 ? -1.666 -3.766 24.677 1.00 62.66 82 ASN A O 1
ATOM 678 N N . LYS A 1 83 ? 0.051 -2.549 23.914 1.00 61.31 83 LYS A N 1
ATOM 679 C CA . LYS A 1 83 ? 1.062 -3.601 24.126 1.00 61.31 83 LYS A CA 1
ATOM 680 C C . LYS A 1 83 ? 2.228 -3.055 24.947 1.00 61.31 83 LYS A C 1
ATOM 682 O O . LYS A 1 83 ? 2.658 -1.929 24.735 1.00 61.31 83 LYS A O 1
ATOM 687 N N . ASP A 1 84 ? 2.749 -3.867 25.875 1.00 51.34 84 ASP A N 1
ATOM 688 C CA . ASP A 1 84 ? 3.986 -3.611 26.639 1.00 51.34 84 ASP A CA 1
ATOM 689 C C . ASP A 1 84 ? 5.217 -3.653 25.710 1.00 51.34 84 ASP A C 1
ATOM 691 O O . ASP A 1 84 ? 6.129 -4.470 25.848 1.00 51.34 84 ASP A O 1
ATOM 695 N N . TYR A 1 85 ? 5.229 -2.797 24.696 1.00 52.59 85 TYR A N 1
ATOM 696 C CA . TYR A 1 85 ? 6.286 -2.695 23.714 1.00 52.59 85 TYR A CA 1
ATOM 697 C C . TYR A 1 85 ? 7.416 -1.853 24.316 1.00 52.59 85 TYR A C 1
ATOM 699 O O . TYR A 1 85 ? 7.525 -0.650 24.103 1.00 52.59 85 TYR A O 1
ATOM 707 N N . LYS A 1 86 ? 8.216 -2.492 25.177 1.00 52.66 86 LYS A N 1
ATOM 708 C CA . LYS A 1 86 ? 9.357 -1.870 25.872 1.00 52.66 86 LYS A CA 1
ATOM 709 C C . LYS A 1 86 ? 10.713 -2.085 25.194 1.00 52.66 86 LYS A C 1
ATOM 711 O O . LYS A 1 86 ? 11.697 -1.549 25.688 1.00 52.66 86 LYS A O 1
ATOM 716 N N . ASP A 1 87 ? 10.762 -2.805 24.074 1.00 53.78 87 ASP A N 1
ATOM 717 C CA . ASP A 1 87 ? 12.023 -3.338 23.532 1.00 53.78 87 ASP A CA 1
ATOM 718 C C . ASP A 1 87 ? 12.391 -2.866 22.114 1.00 53.78 87 ASP A C 1
ATOM 720 O O . ASP A 1 87 ? 13.337 -3.395 21.533 1.00 53.78 87 ASP A O 1
ATOM 724 N N . SER A 1 88 ? 11.711 -1.866 21.537 1.00 57.03 88 SER A N 1
ATOM 725 C CA . SER A 1 88 ? 12.133 -1.318 20.237 1.00 57.03 88 SER A CA 1
ATOM 726 C C . SER A 1 88 ? 12.410 0.178 20.276 1.00 57.03 88 SER A C 1
ATOM 728 O O . SER A 1 88 ? 11.609 0.963 20.786 1.00 57.03 88 SER A O 1
ATOM 730 N N . GLU A 1 89 ? 13.535 0.571 19.687 1.00 60.19 89 GLU A N 1
ATOM 731 C CA . GLU A 1 89 ? 13.879 1.963 19.421 1.00 60.19 89 GLU A CA 1
ATOM 732 C C . GLU A 1 89 ? 13.042 2.484 18.242 1.00 60.19 89 GLU A C 1
ATOM 734 O O . GLU A 1 89 ? 13.471 2.451 17.092 1.00 60.19 89 GLU A O 1
ATOM 739 N N . GLY A 1 90 ? 11.821 2.950 18.511 1.00 69.06 90 GLY A N 1
ATOM 740 C CA . GLY A 1 90 ? 10.995 3.624 17.508 1.00 69.06 90 GLY A CA 1
ATOM 741 C C . GLY A 1 90 ? 9.490 3.428 17.691 1.00 69.06 90 GLY A C 1
ATOM 742 O O . GLY A 1 90 ? 9.065 2.603 18.500 1.00 69.06 90 GLY A O 1
ATOM 743 N N . PRO A 1 91 ? 8.669 4.205 16.961 1.00 78.88 91 PRO A N 1
ATOM 744 C CA . PRO A 1 91 ? 7.230 3.981 16.916 1.00 78.88 91 PRO A CA 1
ATOM 745 C C . PRO A 1 91 ? 6.921 2.625 16.272 1.00 78.88 91 PRO A C 1
ATOM 747 O O . PRO A 1 91 ? 7.579 2.224 15.312 1.00 78.88 91 PRO A O 1
ATOM 750 N N . LEU A 1 92 ? 5.894 1.936 16.771 1.00 86.44 92 LEU A N 1
ATOM 751 C CA . LEU A 1 92 ? 5.398 0.710 16.154 1.00 86.44 92 LEU A CA 1
ATOM 752 C C . LEU A 1 92 ? 4.975 0.953 14.697 1.00 86.44 92 LEU A C 1
ATOM 754 O O . LEU A 1 92 ? 4.159 1.833 14.416 1.00 86.44 92 LEU A O 1
ATOM 758 N N . GLU A 1 93 ? 5.444 0.093 13.795 1.00 92.19 93 GLU A N 1
ATOM 759 C CA . GLU A 1 93 ? 4.933 -0.007 12.431 1.00 92.19 93 GLU A CA 1
ATOM 760 C C . GLU A 1 93 ? 4.229 -1.351 12.236 1.00 92.19 93 GLU A C 1
ATOM 762 O O . GLU A 1 93 ? 4.861 -2.408 12.271 1.00 92.19 93 GLU A O 1
ATOM 767 N N . LEU A 1 94 ? 2.911 -1.338 12.017 1.00 94.06 94 LEU A N 1
ATOM 768 C CA . LEU A 1 94 ? 2.205 -2.573 11.675 1.00 94.06 94 LEU A CA 1
ATOM 769 C C . LEU A 1 94 ? 2.527 -2.978 10.231 1.00 94.06 94 LEU A C 1
ATOM 771 O O . LEU A 1 94 ? 2.601 -2.094 9.365 1.00 94.06 94 LEU A O 1
ATOM 775 N N . PRO A 1 95 ? 2.623 -4.287 9.926 1.00 96.19 95 PRO A N 1
ATOM 776 C CA . PRO A 1 95 ? 2.584 -4.767 8.551 1.00 96.19 95 PRO A CA 1
ATOM 777 C C . PRO A 1 95 ? 1.402 -4.135 7.815 1.00 96.19 95 PRO A C 1
ATOM 779 O O . PRO A 1 95 ? 0.260 -4.209 8.278 1.00 96.19 95 PRO A O 1
ATOM 782 N N . THR A 1 96 ? 1.675 -3.458 6.703 1.00 97.88 96 THR A N 1
ATOM 783 C CA . THR A 1 96 ? 0.669 -2.656 5.998 1.00 97.88 96 THR A CA 1
ATOM 784 C C . THR A 1 96 ? 0.779 -2.839 4.492 1.00 97.88 96 THR A C 1
ATOM 786 O O . THR A 1 96 ? 1.869 -2.735 3.939 1.00 97.88 96 THR A O 1
ATOM 789 N N . PHE A 1 97 ? -0.345 -3.093 3.823 1.00 98.50 97 PHE A N 1
ATOM 790 C CA . PHE A 1 97 ? -0.499 -3.145 2.370 1.00 98.50 97 PHE A CA 1
ATOM 791 C C . PHE A 1 97 ? -1.329 -1.950 1.910 1.00 98.50 97 PHE A C 1
ATOM 793 O O . PHE A 1 97 ? -2.548 -1.927 2.071 1.00 98.50 97 PHE A O 1
ATOM 800 N N . TRP A 1 98 ? -0.668 -0.968 1.310 1.00 98.19 98 TRP A N 1
ATOM 801 C CA . TRP A 1 98 ? -1.301 0.207 0.730 1.00 98.19 98 TRP A CA 1
ATOM 802 C C . TRP A 1 98 ? -1.418 0.048 -0.782 1.00 98.19 98 TRP A C 1
ATOM 804 O O . TRP A 1 98 ? -0.437 0.138 -1.517 1.00 98.19 98 TRP A O 1
ATOM 814 N N . ILE A 1 99 ? -2.634 -0.180 -1.259 1.00 97.19 99 ILE A N 1
ATOM 815 C CA . ILE A 1 99 ? -2.955 -0.308 -2.676 1.00 97.19 99 ILE A CA 1
ATOM 816 C C . ILE A 1 99 ? -3.078 1.099 -3.272 1.00 97.19 99 ILE A C 1
ATOM 818 O O . ILE A 1 99 ? -3.955 1.873 -2.892 1.00 97.19 99 ILE A O 1
ATOM 822 N N . PHE A 1 100 ? -2.155 1.479 -4.158 1.00 95.81 100 PHE A N 1
ATOM 823 C CA . PHE A 1 100 ? -2.107 2.836 -4.717 1.00 95.81 100 PHE A CA 1
ATOM 824 C C . PHE A 1 100 ? -1.400 2.878 -6.087 1.00 95.81 100 PHE A C 1
ATOM 826 O O . PHE A 1 100 ? -0.706 1.927 -6.464 1.00 95.81 100 PHE A O 1
ATOM 833 N N . PRO A 1 101 ? -1.554 3.946 -6.890 1.00 93.75 101 PRO A N 1
ATOM 834 C CA . PRO A 1 101 ? -0.909 4.032 -8.195 1.00 93.75 101 PRO A CA 1
ATOM 835 C C . PRO A 1 101 ? 0.619 4.167 -8.096 1.00 93.75 101 PRO A C 1
ATOM 837 O O . PRO A 1 101 ? 1.123 5.000 -7.346 1.00 93.75 101 PRO A O 1
ATOM 840 N N . TYR A 1 102 ? 1.367 3.427 -8.924 1.00 93.38 102 TYR A N 1
ATOM 841 C CA . TYR A 1 102 ? 2.841 3.377 -8.879 1.00 93.38 102 TYR A CA 1
ATOM 842 C C . TYR A 1 102 ? 3.511 4.750 -9.055 1.00 93.38 102 TYR A C 1
ATOM 844 O O . TYR A 1 102 ? 4.629 4.973 -8.608 1.00 93.38 102 TYR A O 1
ATOM 852 N N . PHE A 1 103 ? 2.857 5.689 -9.745 1.00 91.88 103 PHE A N 1
ATOM 853 C CA . PHE A 1 103 ? 3.415 7.022 -9.984 1.00 91.88 103 PHE A CA 1
ATOM 854 C C . PHE A 1 103 ? 3.382 7.925 -8.741 1.00 91.88 103 PHE A C 1
ATOM 856 O O . PHE A 1 103 ? 3.970 8.999 -8.783 1.00 91.88 103 PHE A O 1
ATOM 863 N N . MET A 1 104 ? 2.735 7.490 -7.654 1.00 95.12 104 MET A N 1
ATOM 864 C CA . MET A 1 104 ? 2.744 8.159 -6.348 1.00 95.12 104 MET A CA 1
ATOM 865 C C . MET A 1 104 ? 3.833 7.627 -5.405 1.00 95.12 104 MET A C 1
ATOM 867 O O . MET A 1 104 ? 3.935 8.091 -4.274 1.00 95.12 104 MET A O 1
ATOM 871 N N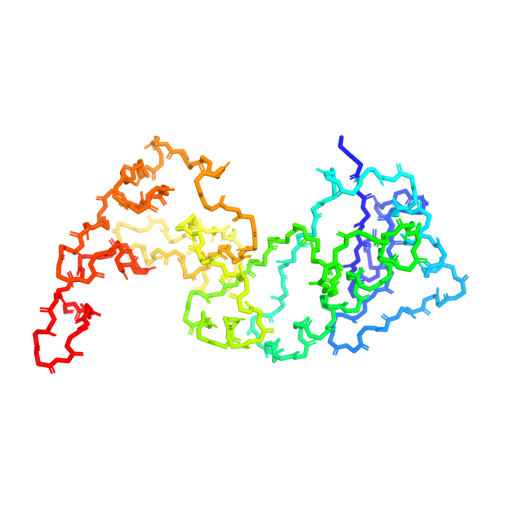 . GLU A 1 105 ? 4.661 6.679 -5.856 1.00 95.56 105 GLU A N 1
ATOM 872 C CA . GLU A 1 105 ? 5.709 6.044 -5.047 1.00 95.56 105 GLU A CA 1
ATOM 873 C C . GLU A 1 105 ? 6.622 7.044 -4.337 1.00 95.56 105 GLU A C 1
ATOM 875 O O . GLU A 1 105 ? 6.897 6.861 -3.159 1.00 95.56 105 GLU A O 1
ATOM 880 N N . SER A 1 106 ? 7.050 8.120 -5.008 1.00 95.31 106 SER A N 1
ATOM 881 C CA . SER A 1 106 ? 7.928 9.118 -4.384 1.00 95.31 106 SER A CA 1
ATOM 882 C C . SER A 1 106 ? 7.289 9.774 -3.163 1.00 95.31 106 SER A C 1
ATOM 884 O O . SER A 1 106 ? 7.958 9.933 -2.153 1.00 95.31 106 SER A O 1
ATOM 886 N N . HIS A 1 107 ? 5.996 10.102 -3.237 1.00 96.50 107 HIS A N 1
ATOM 887 C CA . HIS A 1 107 ? 5.266 10.701 -2.120 1.00 96.50 107 HIS A CA 1
ATOM 888 C C . HIS A 1 107 ? 5.000 9.689 -1.005 1.00 96.50 107 HIS A C 1
ATOM 890 O O . HIS A 1 107 ? 5.041 10.042 0.167 1.00 96.50 107 HIS A O 1
ATOM 896 N N . ILE A 1 108 ? 4.742 8.424 -1.354 1.00 97.25 108 ILE A N 1
ATOM 897 C CA . ILE A 1 108 ? 4.532 7.374 -0.352 1.00 97.25 108 ILE A CA 1
ATOM 898 C C . ILE A 1 108 ? 5.828 7.094 0.406 1.00 97.25 108 ILE A C 1
ATOM 900 O O . ILE A 1 108 ? 5.787 7.024 1.623 1.00 97.25 108 ILE A O 1
ATOM 904 N N . VAL A 1 109 ? 6.964 6.963 -0.283 1.00 96.88 109 VAL A N 1
ATOM 905 C CA . VAL A 1 109 ? 8.267 6.707 0.356 1.00 96.88 109 VAL A CA 1
ATOM 906 C C . VAL A 1 109 ? 8.743 7.916 1.165 1.00 96.88 109 VAL A C 1
ATOM 908 O O . VAL A 1 109 ? 9.362 7.741 2.207 1.00 96.88 109 VAL A O 1
ATOM 911 N N . GLU A 1 110 ? 8.435 9.140 0.728 1.00 97.19 110 GLU A N 1
ATOM 912 C CA . GLU A 1 110 ? 8.701 10.356 1.509 1.00 97.19 110 GLU A CA 1
ATOM 913 C C . GLU A 1 110 ? 7.937 10.351 2.844 1.00 97.19 110 GLU A C 1
ATOM 915 O O . GLU A 1 110 ? 8.518 10.636 3.889 1.00 97.19 110 GLU A O 1
ATOM 920 N N . GLU A 1 111 ? 6.663 9.954 2.827 1.00 96.88 111 GLU A N 1
ATOM 921 C CA . GLU A 1 111 ? 5.814 9.894 4.023 1.00 96.88 111 GLU A CA 1
ATOM 922 C C . GLU A 1 111 ? 6.007 8.638 4.879 1.00 96.88 111 GLU A C 1
ATOM 924 O O . GLU A 1 111 ? 5.792 8.663 6.094 1.00 96.88 111 GLU A O 1
ATOM 929 N N . MET A 1 112 ? 6.367 7.524 4.246 1.00 96.94 112 MET A N 1
ATOM 930 C CA . MET A 1 112 ? 6.486 6.192 4.835 1.00 96.94 112 MET A CA 1
ATOM 931 C C . MET A 1 112 ? 7.791 5.539 4.342 1.00 96.94 112 MET A C 1
ATOM 933 O O . MET A 1 112 ? 7.753 4.668 3.471 1.00 96.94 112 MET A O 1
ATOM 937 N N . PRO A 1 113 ? 8.963 5.929 4.882 1.00 96.81 113 PRO A N 1
ATOM 938 C CA . PRO A 1 113 ? 10.267 5.500 4.357 1.00 96.81 113 PRO A CA 1
ATOM 939 C C . PRO A 1 113 ? 10.528 3.990 4.395 1.00 96.81 113 PRO A C 1
ATOM 941 O O . PRO A 1 113 ? 11.372 3.496 3.650 1.00 96.81 113 PRO A O 1
ATOM 944 N N . SER A 1 114 ? 9.817 3.246 5.247 1.00 96.62 114 SER A N 1
ATOM 945 C CA . SER A 1 114 ? 9.899 1.784 5.314 1.00 96.62 114 SER A CA 1
ATOM 946 C C . SER A 1 114 ? 9.145 1.076 4.182 1.00 96.62 114 SER A C 1
ATOM 948 O O . SER A 1 114 ? 9.300 -0.134 4.000 1.00 96.62 114 SER A O 1
ATOM 950 N N . PHE A 1 115 ? 8.326 1.796 3.407 1.00 98.00 115 PHE A N 1
ATOM 951 C CA . PHE A 1 115 ? 7.481 1.196 2.383 1.00 98.00 115 PHE A CA 1
ATOM 952 C C . PHE A 1 115 ? 8.254 0.964 1.089 1.00 98.00 115 PHE A C 1
ATOM 954 O O . PHE A 1 115 ? 8.958 1.828 0.577 1.00 98.00 115 PHE A O 1
ATOM 961 N N . ASN A 1 116 ? 8.036 -0.209 0.508 1.00 97.12 116 ASN A N 1
ATOM 962 C CA . ASN A 1 116 ? 8.559 -0.617 -0.781 1.00 97.12 116 ASN A CA 1
ATOM 963 C C . ASN A 1 116 ? 7.404 -0.975 -1.714 1.00 97.12 116 ASN A C 1
ATOM 965 O O . ASN A 1 116 ? 6.378 -1.507 -1.286 1.00 97.12 116 ASN A O 1
ATOM 969 N N . MET A 1 117 ? 7.573 -0.707 -3.008 1.00 96.88 117 MET A N 1
ATOM 970 C CA . MET A 1 117 ? 6.579 -1.071 -4.011 1.00 96.88 117 MET A CA 1
ATOM 971 C C . MET A 1 117 ? 6.742 -2.539 -4.433 1.00 96.88 117 MET A C 1
ATOM 973 O O . MET A 1 117 ? 7.767 -2.928 -4.996 1.00 96.88 117 MET A O 1
ATOM 977 N N . CYS A 1 118 ? 5.708 -3.343 -4.201 1.00 95.94 118 CYS A N 1
ATOM 978 C CA . CYS A 1 118 ? 5.554 -4.683 -4.755 1.00 95.94 118 CYS A CA 1
ATOM 979 C C . CYS A 1 118 ? 5.115 -4.600 -6.227 1.00 95.94 118 CYS A C 1
ATOM 981 O O . CYS A 1 118 ? 4.287 -3.762 -6.593 1.00 95.94 118 CYS A O 1
ATOM 983 N N . GLU A 1 119 ? 5.635 -5.481 -7.085 1.00 93.19 119 GLU A N 1
ATOM 984 C CA . GLU A 1 119 ? 5.366 -5.418 -8.528 1.00 93.19 119 GLU A CA 1
ATOM 985 C C . GLU A 1 119 ? 3.972 -5.930 -8.934 1.00 93.19 119 GLU A C 1
ATOM 987 O O . GLU A 1 119 ? 3.536 -5.694 -10.065 1.00 93.19 119 GLU A O 1
ATOM 992 N N . LEU A 1 120 ? 3.240 -6.569 -8.014 1.00 93.31 120 LEU A N 1
ATOM 993 C CA . LEU A 1 120 ? 1.902 -7.099 -8.267 1.00 93.31 120 LEU A CA 1
ATOM 994 C C . LEU A 1 120 ? 0.963 -6.023 -8.832 1.00 93.31 120 LEU A C 1
ATOM 996 O O . LEU A 1 120 ? 0.667 -5.009 -8.196 1.00 93.31 120 LEU A O 1
ATOM 1000 N N . LYS A 1 121 ? 0.464 -6.269 -10.044 1.00 91.12 121 LYS A N 1
ATOM 1001 C CA . LYS A 1 121 ? -0.488 -5.405 -10.751 1.00 91.12 121 LYS A CA 1
ATOM 1002 C C . LYS A 1 121 ? -1.902 -5.673 -10.234 1.00 91.12 121 LYS A C 1
ATOM 1004 O O . LYS A 1 121 ? -2.538 -6.636 -10.654 1.00 91.12 121 LYS A O 1
ATOM 1009 N N . VAL A 1 122 ? -2.416 -4.791 -9.379 1.00 90.44 122 VAL A N 1
ATOM 1010 C CA . VAL A 1 122 ? -3.787 -4.892 -8.849 1.00 90.44 122 VAL A CA 1
ATOM 1011 C C . VAL A 1 122 ? -4.783 -4.432 -9.914 1.00 90.44 122 VAL A C 1
ATOM 1013 O O . VAL A 1 122 ? -4.707 -3.297 -10.386 1.00 90.44 122 VAL A O 1
ATOM 1016 N N . ASN A 1 123 ? -5.702 -5.304 -10.327 1.00 85.75 123 ASN A N 1
ATOM 1017 C CA . ASN A 1 123 ? -6.725 -4.993 -11.328 1.00 85.75 123 ASN A CA 1
ATOM 1018 C C . ASN A 1 123 ? -8.080 -4.746 -10.658 1.00 85.75 123 ASN A C 1
ATOM 1020 O O . ASN A 1 123 ? -8.421 -5.416 -9.692 1.00 85.75 123 ASN A O 1
ATOM 1024 N N . TYR A 1 124 ? -8.863 -3.829 -11.225 1.00 83.75 124 TYR A N 1
ATOM 1025 C CA . TYR A 1 124 ? -10.221 -3.529 -10.777 1.00 83.75 124 TYR A CA 1
ATOM 1026 C C . TYR A 1 124 ? -11.213 -3.849 -11.889 1.00 83.75 124 TYR A C 1
ATOM 1028 O O . TYR A 1 124 ? -10.991 -3.481 -13.048 1.00 83.75 124 TYR A O 1
ATOM 1036 N N . ASP A 1 125 ? -12.347 -4.444 -11.533 1.00 77.06 125 ASP A N 1
ATOM 1037 C CA . ASP A 1 125 ? -13.410 -4.753 -12.496 1.00 77.06 125 ASP A CA 1
ATOM 1038 C C . ASP A 1 125 ? -14.087 -3.481 -13.027 1.00 77.06 125 ASP A C 1
ATOM 1040 O O . ASP A 1 125 ? -14.449 -3.366 -14.202 1.00 77.06 125 ASP A O 1
ATOM 1044 N N . ASN A 1 126 ? -14.239 -2.475 -12.166 1.00 70.50 126 ASN A N 1
ATOM 1045 C CA . ASN A 1 126 ? -15.106 -1.323 -12.397 1.00 70.50 126 ASN A CA 1
ATOM 1046 C C . ASN A 1 126 ? -14.407 0.047 -12.310 1.00 70.50 126 ASN A C 1
ATOM 1048 O O . ASN A 1 126 ? -15.078 1.051 -12.559 1.00 70.50 126 ASN A O 1
ATOM 1052 N N . HIS A 1 127 ? -13.087 0.130 -12.094 1.00 66.75 127 HIS A N 1
ATOM 1053 C CA . HIS A 1 127 ? -12.408 1.427 -11.957 1.00 66.75 127 HIS A CA 1
ATOM 1054 C C . HIS A 1 127 ? -12.395 2.234 -13.274 1.00 66.75 127 HIS A C 1
ATOM 1056 O O . HIS A 1 127 ? -11.825 1.765 -14.260 1.00 66.75 127 HIS A O 1
ATOM 1062 N N . PRO A 1 128 ? -12.934 3.468 -13.332 1.00 63.78 128 PRO A N 1
ATOM 1063 C CA . PRO A 1 128 ? -13.150 4.213 -14.582 1.00 63.78 128 PRO A CA 1
ATOM 1064 C C . PRO A 1 128 ? -11.881 4.424 -15.421 1.00 63.78 128 PRO A C 1
ATOM 1066 O O . PRO A 1 128 ? -11.952 4.460 -16.649 1.00 63.78 128 PRO A O 1
ATOM 1069 N N . LEU A 1 129 ? -10.716 4.510 -14.773 1.00 62.16 129 LEU A N 1
ATOM 1070 C CA . LEU A 1 129 ? -9.422 4.699 -15.435 1.00 62.16 129 LEU A CA 1
ATOM 1071 C C . LEU A 1 129 ? -8.582 3.415 -15.538 1.00 62.16 129 LEU A C 1
ATOM 1073 O O . LEU A 1 129 ? -7.655 3.376 -16.345 1.00 62.16 129 LEU A O 1
ATOM 1077 N N . TYR A 1 130 ? -8.890 2.373 -14.752 1.00 62.66 130 TYR A N 1
ATOM 1078 C CA . TYR A 1 130 ? -7.988 1.231 -14.504 1.00 62.66 130 TYR A CA 1
ATOM 1079 C C . TYR A 1 130 ? -8.677 -0.137 -14.675 1.00 62.66 130 TYR A C 1
ATOM 1081 O O . TYR A 1 130 ? -8.346 -1.093 -13.980 1.00 62.66 130 TYR A O 1
ATOM 1089 N N . LYS A 1 131 ? -9.633 -0.240 -15.612 1.00 59.72 131 LYS A N 1
ATOM 1090 C CA . LYS A 1 131 ? -10.236 -1.529 -16.002 1.00 59.72 131 LYS A CA 1
ATOM 1091 C C . LYS A 1 131 ? -9.298 -2.345 -16.886 1.00 59.72 131 LYS A C 1
ATOM 1093 O O . LYS A 1 131 ? -8.635 -1.795 -17.773 1.00 59.72 131 LYS A O 1
ATOM 1098 N N . LYS A 1 132 ? -9.365 -3.670 -16.749 1.00 55.69 132 LYS A N 1
ATOM 1099 C CA . LYS A 1 132 ? -8.826 -4.618 -17.733 1.00 55.69 132 LYS A CA 1
ATOM 1100 C C . LYS A 1 132 ? -9.579 -4.420 -19.058 1.00 55.69 132 LYS A C 1
ATOM 1102 O O . LYS A 1 132 ? -10.748 -4.771 -19.181 1.00 55.69 132 LYS A O 1
ATOM 1107 N N . ARG A 1 133 ? -8.950 -3.796 -20.059 1.00 53.81 133 ARG A N 1
ATOM 1108 C CA . ARG A 1 133 ? -9.537 -3.724 -21.410 1.00 53.81 133 ARG A CA 1
ATOM 1109 C C . ARG A 1 133 ? -9.388 -5.100 -22.066 1.00 53.81 133 ARG A C 1
ATOM 1111 O O . ARG A 1 133 ? -8.286 -5.621 -22.107 1.00 53.81 133 ARG A O 1
ATOM 1118 N N . HIS A 1 134 ? -10.453 -5.674 -22.624 1.00 47.84 134 HIS A N 1
ATOM 1119 C CA . HIS A 1 134 ? -10.414 -6.976 -23.322 1.00 47.84 134 HIS A CA 1
ATOM 1120 C C . HIS A 1 134 ? -9.671 -6.959 -24.681 1.00 47.84 134 HIS A C 1
ATOM 1122 O O . HIS A 1 134 ? -9.717 -7.928 -25.430 1.00 47.84 134 HIS A O 1
ATOM 1128 N N . SER A 1 135 ? -8.986 -5.867 -25.027 1.00 42.56 135 SER A N 1
ATOM 1129 C CA . SER A 1 135 ? -8.193 -5.742 -26.254 1.00 42.56 135 SER A CA 1
ATOM 1130 C C . SER A 1 135 ? -6.733 -6.125 -26.007 1.00 42.56 135 SER A C 1
ATOM 1132 O O . SER A 1 135 ? -6.179 -5.740 -24.981 1.00 42.56 135 SER A O 1
ATOM 1134 N N . SER A 1 136 ? -6.070 -6.727 -26.995 1.00 41.97 136 SER A N 1
ATOM 1135 C CA . SER A 1 136 ? -4.623 -7.033 -27.033 1.00 41.97 136 SER A CA 1
ATOM 1136 C C . SER A 1 136 ? -3.678 -5.841 -26.767 1.00 41.97 136 SER A C 1
ATOM 1138 O O . SER A 1 136 ? -2.476 -6.021 -26.616 1.00 41.97 136 SER A O 1
ATOM 1140 N N . SER A 1 137 ? -4.215 -4.621 -26.673 1.00 44.72 137 SER A N 1
ATOM 1141 C CA . SER A 1 137 ? -3.537 -3.367 -26.331 1.00 44.72 137 SER A CA 1
ATOM 1142 C C . SER A 1 137 ? -3.873 -2.834 -24.924 1.00 44.72 137 SER A C 1
ATOM 1144 O O . SER A 1 137 ? -3.778 -1.626 -24.683 1.00 44.72 137 SER A O 1
ATOM 1146 N N . ALA A 1 138 ? -4.364 -3.677 -24.010 1.00 51.66 138 ALA A N 1
ATOM 1147 C CA . ALA A 1 138 ? -4.751 -3.255 -22.666 1.00 51.66 138 ALA A CA 1
ATOM 1148 C C . ALA A 1 138 ? -3.555 -2.650 -21.921 1.00 51.66 138 ALA A C 1
ATOM 1150 O O . ALA A 1 138 ? -2.558 -3.321 -21.667 1.00 51.66 138 ALA A O 1
ATOM 1151 N N . LYS A 1 139 ? -3.651 -1.363 -21.564 1.00 58.25 139 LYS A N 1
ATOM 1152 C CA . LYS A 1 139 ? -2.705 -0.749 -20.630 1.00 58.25 139 LYS A CA 1
ATOM 1153 C C . LYS A 1 139 ? -2.792 -1.534 -19.320 1.00 58.25 139 LYS A C 1
ATOM 1155 O O . LYS A 1 139 ? -3.875 -1.636 -18.751 1.00 58.25 139 LYS A O 1
ATOM 1160 N N . THR A 1 140 ? -1.674 -2.101 -18.881 1.00 73.38 140 THR A N 1
ATOM 1161 C CA . THR A 1 140 ? -1.549 -2.760 -17.577 1.00 73.38 140 THR A CA 1
ATOM 1162 C C . THR A 1 140 ? -2.017 -1.814 -16.475 1.00 73.38 140 THR A C 1
ATOM 1164 O O . THR A 1 140 ? -1.736 -0.614 -16.561 1.00 73.38 140 THR A O 1
ATOM 1167 N N . SER A 1 141 ? -2.698 -2.330 -15.446 1.00 85.50 141 SER A N 1
ATOM 1168 C CA . SER A 1 141 ? -3.117 -1.508 -14.308 1.00 85.50 141 SER A CA 1
ATOM 1169 C C . SER A 1 141 ? -1.922 -0.727 -13.740 1.00 85.50 141 SER A C 1
ATOM 1171 O O . SER A 1 141 ? -0.838 -1.305 -13.595 1.00 85.50 141 SER A O 1
ATOM 1173 N N . PRO A 1 142 ? -2.064 0.575 -13.436 1.00 89.06 142 PRO A N 1
ATOM 1174 C CA . PRO A 1 142 ? -1.020 1.343 -12.774 1.00 89.06 142 PRO A CA 1
ATOM 1175 C C . PRO A 1 142 ? -1.023 1.149 -11.254 1.00 89.06 142 PRO A C 1
ATOM 1177 O O . PRO A 1 142 ? -0.189 1.744 -10.582 1.00 89.06 142 PRO A O 1
ATOM 1180 N N . VAL A 1 143 ? -1.943 0.357 -10.703 1.00 92.81 143 VAL A N 1
ATOM 1181 C CA . VAL A 1 143 ? -2.071 0.164 -9.256 1.00 92.81 143 VAL A CA 1
ATOM 1182 C C . VAL A 1 143 ? -1.142 -0.954 -8.784 1.00 92.81 143 VAL A C 1
ATOM 1184 O O . VAL A 1 143 ? -1.034 -2.005 -9.426 1.00 92.81 143 VAL A O 1
ATOM 1187 N N . ARG A 1 144 ? -0.425 -0.693 -7.693 1.00 95.19 144 ARG A N 1
ATOM 1188 C CA . ARG A 1 144 ? 0.531 -1.587 -7.028 1.00 95.19 144 ARG A CA 1
ATOM 1189 C C . ARG A 1 144 ? 0.226 -1.634 -5.535 1.00 95.19 144 ARG A C 1
ATOM 1191 O O . ARG A 1 144 ? -0.602 -0.867 -5.049 1.00 95.19 144 ARG A O 1
ATOM 1198 N N . ILE A 1 145 ? 0.914 -2.519 -4.825 1.00 97.69 145 ILE A N 1
ATOM 1199 C CA . ILE A 1 145 ? 0.911 -2.559 -3.361 1.00 97.69 145 ILE A CA 1
ATOM 1200 C C . ILE A 1 145 ? 2.201 -1.907 -2.867 1.00 97.69 145 ILE A C 1
ATOM 1202 O O . ILE A 1 145 ? 3.286 -2.273 -3.310 1.00 97.69 145 ILE A O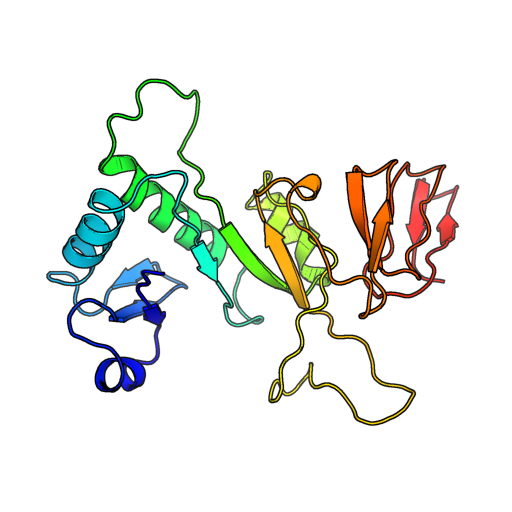 1
ATOM 1206 N N . PHE A 1 146 ? 2.085 -0.972 -1.935 1.00 98.38 146 PHE A N 1
ATOM 1207 C CA . PHE A 1 146 ? 3.191 -0.424 -1.161 1.00 98.38 146 PHE A CA 1
ATOM 1208 C C . PHE A 1 146 ? 3.158 -1.018 0.241 1.00 98.38 146 PHE A C 1
ATOM 1210 O O . PHE A 1 146 ? 2.093 -1.091 0.853 1.00 98.38 146 PHE A O 1
ATOM 1217 N N . THR A 1 147 ? 4.298 -1.477 0.746 1.00 98.50 147 THR A N 1
ATOM 1218 C CA . THR A 1 147 ? 4.328 -2.203 2.016 1.00 98.50 147 THR A CA 1
ATOM 1219 C C . THR A 1 147 ? 5.667 -2.126 2.734 1.00 98.50 147 THR A C 1
ATOM 1221 O O . THR A 1 147 ? 6.713 -2.084 2.093 1.00 98.50 147 THR A O 1
ATOM 1224 N N . ASN A 1 148 ? 5.628 -2.143 4.066 1.00 97.31 148 ASN A N 1
ATOM 1225 C CA . ASN A 1 148 ? 6.787 -2.359 4.936 1.00 97.31 148 ASN A CA 1
ATOM 1226 C C . ASN A 1 148 ? 7.086 -3.850 5.202 1.00 97.31 148 ASN A C 1
ATOM 1228 O O . ASN A 1 148 ? 8.035 -4.170 5.913 1.00 97.31 148 ASN A O 1
ATOM 1232 N N . VAL A 1 149 ? 6.305 -4.775 4.633 1.00 96.69 149 VAL A N 1
ATOM 1233 C CA . VAL A 1 149 ? 6.631 -6.207 4.633 1.00 96.69 149 VAL A CA 1
ATOM 1234 C C . VAL A 1 149 ? 7.802 -6.452 3.672 1.00 96.69 149 VAL A C 1
ATOM 1236 O O . VAL A 1 149 ? 7.771 -5.942 2.546 1.00 96.69 149 VAL A O 1
ATOM 1239 N N . PRO A 1 150 ? 8.830 -7.234 4.056 1.00 96.94 150 PRO A N 1
ATOM 1240 C CA . PRO A 1 150 ? 9.938 -7.548 3.161 1.00 96.94 150 PRO A CA 1
ATOM 1241 C C . PRO A 1 150 ? 9.447 -8.183 1.855 1.00 96.94 150 PRO A C 1
ATOM 1243 O O . PRO A 1 150 ? 8.764 -9.204 1.862 1.00 96.94 150 PRO A O 1
ATOM 1246 N N . LEU A 1 151 ? 9.829 -7.608 0.709 1.00 97.31 151 LEU A N 1
ATOM 1247 C CA . LEU A 1 151 ? 9.350 -8.077 -0.600 1.00 97.31 151 LEU A CA 1
ATOM 1248 C C . LEU A 1 151 ? 9.775 -9.518 -0.929 1.00 97.31 151 LEU A C 1
ATOM 1250 O O . LEU A 1 151 ? 9.114 -10.174 -1.730 1.00 97.31 151 LEU A O 1
ATOM 1254 N N . ARG A 1 152 ? 10.842 -10.021 -0.296 1.00 97.25 152 ARG A N 1
ATOM 1255 C CA . ARG A 1 152 ? 11.280 -11.420 -0.405 1.00 97.25 152 ARG A CA 1
ATOM 1256 C C . ARG A 1 152 ? 10.268 -12.420 0.159 1.00 97.25 152 ARG A C 1
ATOM 1258 O O . ARG A 1 152 ? 10.245 -13.562 -0.286 1.00 97.25 152 ARG A O 1
ATOM 1265 N N . ASP A 1 153 ? 9.436 -11.980 1.104 1.00 96.56 153 ASP A N 1
ATOM 1266 C CA . ASP A 1 153 ? 8.427 -12.809 1.766 1.00 96.56 153 ASP A CA 1
ATOM 1267 C C . ASP A 1 153 ? 7.093 -12.813 0.987 1.00 96.56 153 ASP A C 1
ATOM 1269 O O . ASP A 1 153 ? 6.169 -13.550 1.331 1.00 96.56 153 ASP A O 1
ATOM 1273 N N . ILE A 1 154 ? 6.977 -12.009 -0.080 1.00 96.88 154 ILE A N 1
ATOM 1274 C CA . ILE A 1 154 ? 5.779 -11.902 -0.921 1.00 96.88 154 ILE A CA 1
ATOM 1275 C C . ILE A 1 154 ? 5.988 -12.696 -2.212 1.00 96.88 154 ILE A C 1
ATOM 1277 O O . ILE A 1 154 ? 6.687 -12.259 -3.127 1.00 96.88 154 ILE A O 1
ATOM 1281 N N . VAL A 1 155 ? 5.336 -13.854 -2.298 1.00 97.50 155 VAL A N 1
ATOM 1282 C CA . VAL A 1 155 ? 5.348 -14.716 -3.487 1.00 97.50 155 VAL A CA 1
ATOM 1283 C C . VAL A 1 155 ? 4.285 -14.253 -4.481 1.00 97.50 155 VAL A C 1
ATOM 1285 O O . VAL A 1 155 ? 3.116 -14.123 -4.117 1.00 97.50 155 VAL A O 1
ATOM 1288 N N . LEU A 1 156 ? 4.684 -14.012 -5.734 1.00 96.25 156 LEU A N 1
ATOM 1289 C CA . LEU A 1 156 ? 3.764 -13.655 -6.819 1.00 96.25 156 LEU A CA 1
ATOM 1290 C C . LEU A 1 156 ? 3.528 -14.851 -7.759 1.00 96.25 156 LEU A C 1
ATOM 1292 O O . LEU A 1 156 ? 4.436 -15.663 -7.933 1.00 96.25 156 LEU A O 1
ATOM 1296 N N . PRO A 1 157 ? 2.333 -14.963 -8.366 1.00 94.44 157 PRO A N 1
ATOM 1297 C CA . PRO A 1 157 ? 1.961 -16.107 -9.200 1.00 94.44 157 PRO A CA 1
ATOM 1298 C C . PRO A 1 157 ? 2.771 -16.158 -10.502 1.00 94.44 157 PRO A C 1
ATOM 1300 O O . PRO A 1 157 ? 2.641 -15.286 -11.361 1.00 94.44 157 PRO A O 1
ATOM 1303 N N . GLU A 1 158 ? 3.605 -17.185 -10.671 1.00 93.44 158 GLU A N 1
ATOM 1304 C CA . GLU A 1 158 ? 4.424 -17.349 -11.883 1.00 93.44 158 GLU A CA 1
ATOM 1305 C C . GLU A 1 158 ? 3.570 -17.544 -13.143 1.00 93.44 158 GLU A C 1
ATOM 1307 O O . GLU A 1 158 ? 3.893 -17.023 -14.210 1.00 93.44 158 GLU A O 1
ATOM 1312 N N . ASP A 1 159 ? 2.421 -18.208 -13.009 1.00 93.31 159 ASP A N 1
ATOM 1313 C CA . ASP A 1 159 ? 1.450 -18.434 -14.081 1.00 93.31 159 ASP A CA 1
ATOM 1314 C C . ASP A 1 159 ? 0.772 -17.146 -14.583 1.00 93.31 159 ASP A C 1
ATOM 1316 O O . ASP A 1 159 ? 0.216 -17.128 -15.684 1.00 93.31 159 ASP A O 1
ATOM 1320 N N . GLU A 1 160 ? 0.882 -16.040 -13.838 1.00 89.38 160 GLU A N 1
ATOM 1321 C CA . GLU A 1 160 ? 0.458 -14.704 -14.274 1.00 89.38 160 GLU A CA 1
ATOM 1322 C C . GLU A 1 160 ? 1.605 -13.845 -14.850 1.00 89.38 160 GLU A C 1
ATOM 1324 O O . GLU A 1 160 ? 1.427 -12.646 -15.098 1.00 89.38 160 GLU A O 1
ATOM 1329 N N . GLY A 1 161 ? 2.778 -14.435 -15.103 1.00 91.62 161 GLY A N 1
ATOM 1330 C CA . GLY A 1 161 ? 3.917 -13.758 -15.734 1.00 91.62 161 GLY A CA 1
ATOM 1331 C C . GLY A 1 161 ? 4.792 -12.972 -14.756 1.00 91.62 161 GLY A C 1
ATOM 1332 O O . GLY A 1 161 ? 5.309 -11.895 -15.096 1.00 91.62 161 GLY A O 1
ATOM 1333 N N . TYR A 1 162 ? 4.955 -13.495 -13.540 1.00 94.62 162 TYR A N 1
ATOM 1334 C CA . TYR A 1 162 ? 5.938 -13.027 -12.563 1.00 94.62 162 TYR A CA 1
ATOM 1335 C C . TYR A 1 162 ? 7.070 -14.046 -12.407 1.00 94.62 162 TYR A C 1
ATOM 1337 O O . TYR A 1 162 ? 6.899 -15.235 -12.632 1.00 94.62 162 TYR A O 1
ATOM 1345 N N . ARG A 1 163 ? 8.249 -13.577 -12.008 1.00 95.75 163 ARG A N 1
ATOM 1346 C CA . ARG A 1 163 ? 9.428 -14.406 -11.742 1.00 95.75 163 ARG A CA 1
ATOM 1347 C C . ARG A 1 163 ? 10.181 -13.868 -10.536 1.00 95.75 163 ARG A C 1
ATOM 1349 O O . ARG A 1 163 ? 10.186 -12.658 -10.306 1.00 95.75 163 ARG A O 1
ATOM 1356 N N . TYR A 1 164 ? 10.880 -14.727 -9.808 1.00 97.19 164 TYR A N 1
ATOM 1357 C CA . TYR A 1 164 ? 11.789 -14.270 -8.762 1.00 97.19 164 TYR A CA 1
ATOM 1358 C C . TYR A 1 164 ? 13.069 -13.671 -9.369 1.00 97.19 164 TYR A C 1
ATOM 1360 O O . TYR A 1 164 ? 13.642 -14.206 -10.321 1.00 97.19 164 TYR A O 1
ATOM 1368 N N . CYS A 1 165 ? 13.523 -12.532 -8.849 1.00 97.25 165 CYS A N 1
ATOM 1369 C CA . CYS A 1 165 ? 14.834 -11.973 -9.153 1.00 97.25 165 CYS A CA 1
ATOM 1370 C C . CYS A 1 165 ? 15.763 -12.193 -7.961 1.00 97.25 165 CYS A C 1
ATOM 1372 O O . CYS A 1 165 ? 15.620 -11.526 -6.942 1.00 97.25 165 CYS A O 1
ATOM 1374 N N . GLU A 1 166 ? 16.749 -13.075 -8.120 1.00 96.94 166 GLU A N 1
ATOM 1375 C CA . GLU A 1 166 ? 17.712 -13.407 -7.060 1.00 96.94 166 GLU A CA 1
ATOM 1376 C C . GLU A 1 166 ? 18.542 -12.197 -6.607 1.00 96.94 166 GLU A C 1
ATOM 1378 O O . GLU A 1 166 ? 18.831 -12.059 -5.428 1.00 96.94 166 GLU A O 1
ATOM 1383 N N . LYS A 1 167 ? 18.888 -11.281 -7.523 1.00 97.25 167 LYS A N 1
ATOM 1384 C CA . LYS A 1 167 ? 19.707 -10.096 -7.206 1.00 97.25 167 LYS A CA 1
ATOM 1385 C C . LYS A 1 167 ? 18.970 -9.058 -6.364 1.00 97.25 167 LYS A C 1
ATOM 1387 O O . LYS A 1 167 ? 19.581 -8.416 -5.519 1.00 97.25 167 LYS A O 1
ATOM 1392 N N . CYS A 1 168 ? 17.677 -8.872 -6.627 1.00 96.50 168 CYS A N 1
ATOM 1393 C CA . CYS A 1 168 ? 16.825 -7.948 -5.876 1.00 96.50 168 CYS A CA 1
ATOM 1394 C C . CYS A 1 168 ? 16.084 -8.629 -4.716 1.00 96.50 168 CYS A C 1
ATOM 1396 O O . CYS A 1 168 ? 15.351 -7.949 -4.004 1.00 96.50 168 CYS A O 1
ATOM 1398 N N . GLU A 1 169 ? 16.198 -9.954 -4.592 1.00 97.25 169 GLU A N 1
ATOM 1399 C CA . GLU A 1 169 ? 15.469 -10.797 -3.641 1.00 97.25 169 GLU A CA 1
ATOM 1400 C C . GLU A 1 169 ? 13.950 -10.541 -3.620 1.00 97.25 169 GLU A C 1
ATOM 1402 O O . GLU A 1 169 ? 13.322 -10.486 -2.566 1.00 97.25 169 GLU A O 1
ATOM 1407 N N . ARG A 1 170 ? 13.324 -10.363 -4.789 1.00 97.12 170 ARG A N 1
ATOM 1408 C CA . ARG A 1 170 ? 11.877 -10.098 -4.902 1.00 97.12 170 ARG A CA 1
ATOM 1409 C C . ARG A 1 170 ? 11.289 -10.627 -6.200 1.00 97.12 170 ARG A C 1
ATOM 1411 O O . ARG A 1 170 ? 11.999 -10.775 -7.196 1.00 97.12 170 ARG A O 1
ATOM 1418 N N . TYR A 1 171 ? 9.980 -10.859 -6.206 1.00 96.88 171 TYR A N 1
ATOM 1419 C CA . TYR A 1 171 ? 9.249 -11.169 -7.432 1.00 96.88 171 TYR A CA 1
ATOM 1420 C C . TYR A 1 171 ? 9.042 -9.918 -8.290 1.00 96.88 171 TYR A C 1
ATOM 1422 O O . TYR A 1 171 ? 8.675 -8.853 -7.790 1.00 96.88 171 TYR A O 1
ATOM 1430 N N . VAL A 1 172 ? 9.260 -10.079 -9.592 1.00 95.12 172 VAL A N 1
ATOM 1431 C CA . VAL A 1 172 ? 9.160 -9.040 -10.619 1.00 95.12 172 VAL A CA 1
ATOM 1432 C C . VAL A 1 172 ? 8.383 -9.561 -11.826 1.00 95.12 172 VAL A C 1
ATOM 1434 O O . VAL A 1 172 ? 8.254 -10.769 -12.010 1.00 95.12 172 VAL A O 1
ATOM 1437 N N . SER A 1 173 ? 7.853 -8.682 -12.673 1.00 92.12 173 SER A N 1
ATOM 1438 C CA . SER A 1 173 ? 7.232 -9.078 -13.941 1.00 92.12 173 SER A CA 1
ATOM 1439 C C . SER A 1 173 ? 8.298 -9.711 -14.836 1.00 92.12 173 SER A C 1
ATOM 1441 O O . SER A 1 173 ? 9.439 -9.248 -14.868 1.00 92.12 173 SER A O 1
ATOM 1443 N N . GLU A 1 174 ? 7.936 -10.709 -15.641 1.00 90.38 174 GLU A N 1
ATOM 1444 C CA . GLU A 1 174 ? 8.883 -11.354 -16.568 1.00 90.38 174 GLU A CA 1
ATOM 1445 C C . GLU A 1 174 ? 9.592 -10.354 -17.495 1.00 90.38 174 GLU A C 1
ATOM 1447 O O 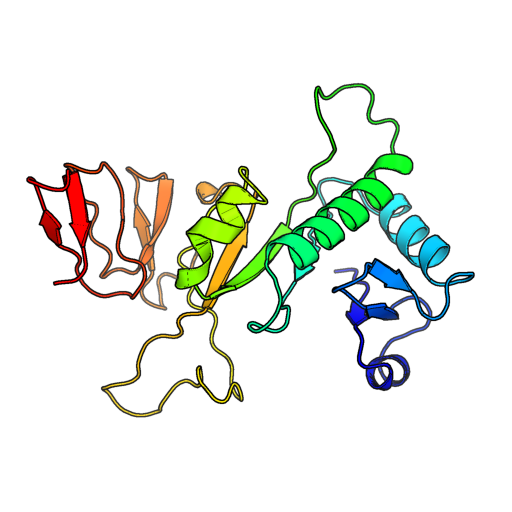. GLU A 1 174 ? 10.788 -10.476 -17.758 1.00 90.38 174 GLU A O 1
ATOM 1452 N N . SER A 1 175 ? 8.869 -9.322 -17.938 1.00 87.75 175 SER A N 1
ATOM 1453 C CA . SER A 1 175 ? 9.379 -8.254 -18.799 1.00 87.75 175 SER A CA 1
ATOM 1454 C C . SER A 1 175 ? 10.229 -7.193 -18.086 1.00 87.75 175 SER A C 1
ATOM 1456 O O . SER A 1 175 ? 10.850 -6.367 -18.762 1.00 87.75 175 SER A O 1
ATOM 1458 N N . ASN A 1 176 ? 10.267 -7.177 -16.749 1.00 91.56 176 ASN A N 1
ATOM 1459 C CA . ASN A 1 176 ? 11.114 -6.276 -15.973 1.00 91.56 176 ASN A CA 1
ATOM 1460 C C . ASN A 1 176 ? 12.515 -6.887 -15.861 1.00 91.56 176 ASN A C 1
ATOM 1462 O O . ASN A 1 176 ? 12.756 -7.801 -15.075 1.00 91.56 176 ASN A O 1
ATOM 1466 N N . VAL A 1 177 ? 13.435 -6.428 -16.706 1.00 92.06 177 VAL A N 1
ATOM 1467 C CA . VAL A 1 177 ? 14.814 -6.930 -16.753 1.00 92.06 177 VAL A CA 1
ATOM 1468 C C . VAL A 1 177 ? 15.669 -6.178 -15.733 1.00 92.06 177 VAL A C 1
ATOM 1470 O O . VAL A 1 177 ? 15.648 -4.948 -15.694 1.00 92.06 177 VAL A O 1
ATOM 1473 N N . HIS A 1 178 ? 16.444 -6.919 -14.934 1.00 95.81 178 HIS A N 1
ATOM 1474 C CA . HIS A 1 178 ? 17.378 -6.340 -13.964 1.00 95.81 178 HIS A CA 1
ATOM 1475 C C . HIS A 1 178 ? 18.408 -5.465 -14.673 1.00 95.81 178 HIS A C 1
ATOM 1477 O O . HIS A 1 178 ? 19.069 -5.902 -15.617 1.00 95.81 178 HIS A O 1
ATOM 1483 N N . CYS A 1 179 ? 18.569 -4.230 -14.213 1.00 95.94 179 CYS A N 1
ATOM 1484 C CA . CYS A 1 179 ? 19.620 -3.355 -14.695 1.00 95.94 179 CYS A CA 1
ATOM 1485 C C . CYS A 1 179 ? 20.868 -3.531 -13.831 1.00 95.94 179 CYS A C 1
ATOM 1487 O O . CYS A 1 179 ? 20.889 -3.084 -12.689 1.00 95.94 179 CYS A O 1
ATOM 1489 N N . GLU A 1 180 ? 21.937 -4.095 -14.395 1.00 96.19 180 GLU A N 1
ATOM 1490 C CA . GLU A 1 180 ? 23.221 -4.261 -13.690 1.00 96.19 180 GLU A CA 1
ATOM 1491 C C . GLU A 1 180 ? 23.847 -2.929 -13.246 1.00 96.19 180 GLU A C 1
ATOM 1493 O O . GLU A 1 180 ? 24.515 -2.872 -12.222 1.00 96.19 180 GLU A O 1
ATOM 1498 N N . LEU A 1 181 ? 23.611 -1.843 -13.991 1.00 95.88 181 LEU A N 1
ATOM 1499 C CA . LEU A 1 181 ? 24.173 -0.522 -13.684 1.00 95.88 181 LEU A CA 1
ATOM 1500 C C . LEU A 1 181 ? 23.443 0.174 -12.530 1.00 95.88 181 LEU A C 1
ATOM 1502 O O . LEU A 1 181 ? 24.069 0.866 -11.735 1.00 95.88 181 LEU A O 1
ATOM 1506 N N . CYS A 1 182 ? 22.121 -0.000 -12.438 1.00 95.44 182 CYS A N 1
ATOM 1507 C CA . CYS A 1 182 ? 21.329 0.506 -11.312 1.00 95.44 182 CYS A CA 1
ATOM 1508 C C . CYS A 1 182 ? 21.269 -0.484 -10.141 1.00 95.44 182 CYS A C 1
ATOM 1510 O O . CYS A 1 182 ? 20.797 -0.115 -9.072 1.00 95.44 182 CYS A O 1
ATOM 1512 N N . ASN A 1 183 ? 21.708 -1.725 -10.364 1.00 95.56 183 ASN A N 1
ATOM 1513 C CA . ASN A 1 183 ? 21.501 -2.874 -9.492 1.00 95.56 183 ASN A CA 1
ATOM 1514 C C . ASN A 1 183 ? 20.034 -3.063 -9.061 1.00 95.56 183 ASN A C 1
ATOM 1516 O O . ASN A 1 183 ? 19.753 -3.362 -7.903 1.00 95.56 183 ASN A O 1
ATOM 1520 N N . ASP A 1 184 ? 19.095 -2.867 -9.991 1.00 95.00 184 ASP A N 1
ATOM 1521 C CA . ASP A 1 184 ? 17.668 -2.971 -9.684 1.00 95.00 184 ASP A CA 1
ATOM 1522 C C . ASP A 1 184 ? 16.793 -3.335 -10.899 1.00 95.00 184 ASP A C 1
ATOM 1524 O O . ASP A 1 184 ? 17.105 -3.014 -12.053 1.00 95.00 184 ASP A O 1
ATOM 1528 N N . CYS A 1 185 ? 15.648 -3.961 -10.628 1.00 95.06 185 CYS A N 1
ATOM 1529 C CA . CYS A 1 185 ? 14.551 -4.209 -11.564 1.00 95.06 185 CYS A CA 1
ATOM 1530 C C . CYS A 1 185 ? 13.614 -2.990 -11.620 1.00 95.06 185 CYS A C 1
ATOM 1532 O O . CYS A 1 185 ? 12.577 -2.927 -10.964 1.00 95.06 185 CYS A O 1
ATOM 1534 N N . THR A 1 186 ? 14.001 -1.990 -12.409 1.00 92.44 186 THR A N 1
ATOM 1535 C CA . THR A 1 186 ? 13.429 -0.631 -12.337 1.00 92.44 186 THR A CA 1
ATOM 1536 C C . THR A 1 186 ? 12.119 -0.402 -13.101 1.00 92.44 186 THR A C 1
ATOM 1538 O O . THR A 1 186 ? 11.520 0.669 -12.962 1.00 92.44 186 THR A O 1
ATOM 1541 N N . SER A 1 187 ? 11.665 -1.341 -13.939 1.00 89.56 187 SER A N 1
ATOM 1542 C CA . SER A 1 187 ? 10.454 -1.120 -14.735 1.00 89.56 187 SER A CA 1
ATOM 1543 C C . SER A 1 187 ? 9.202 -1.115 -13.866 1.00 89.56 187 SER A C 1
ATOM 1545 O O . SER A 1 187 ? 8.885 -2.087 -13.192 1.00 89.56 187 SER A O 1
ATOM 1547 N N . LYS A 1 188 ? 8.432 -0.027 -13.937 1.00 85.69 188 LYS A N 1
ATOM 1548 C CA . LYS A 1 188 ? 7.202 0.133 -13.140 1.00 85.69 188 LYS A CA 1
ATOM 1549 C C . LYS A 1 188 ? 5.927 -0.182 -13.920 1.00 85.69 188 LYS A C 1
ATOM 1551 O O . LYS A 1 188 ? 4.876 -0.434 -13.335 1.00 85.69 188 LYS A O 1
ATOM 1556 N N . ASP A 1 189 ? 5.992 -0.167 -15.250 1.00 78.31 189 ASP A N 1
ATOM 1557 C CA . ASP A 1 189 ? 4.833 -0.286 -16.145 1.00 78.31 189 ASP A CA 1
ATOM 1558 C C . ASP A 1 189 ? 4.856 -1.542 -17.027 1.00 78.31 189 ASP A C 1
ATOM 1560 O O . ASP A 1 189 ? 4.089 -1.640 -17.985 1.00 78.31 189 ASP A O 1
ATOM 1564 N N . GLY A 1 190 ? 5.718 -2.512 -16.707 1.00 73.38 190 GLY A N 1
ATOM 1565 C CA . GLY A 1 190 ? 5.818 -3.787 -17.421 1.00 73.38 190 GLY A CA 1
ATOM 1566 C C . GLY A 1 190 ? 6.445 -3.683 -18.815 1.00 73.38 190 GLY A C 1
ATOM 1567 O O . GLY A 1 190 ? 6.445 -4.665 -19.556 1.00 73.38 190 GLY A O 1
ATOM 1568 N N . ARG A 1 191 ? 6.970 -2.513 -19.193 1.00 80.50 191 ARG A N 1
ATOM 1569 C CA . ARG A 1 191 ? 7.753 -2.312 -20.421 1.00 80.50 191 ARG A CA 1
ATOM 1570 C C . ARG A 1 191 ? 9.239 -2.439 -20.118 1.00 80.50 191 ARG A C 1
ATOM 1572 O O . ARG A 1 191 ? 9.657 -2.246 -18.985 1.00 80.50 191 ARG A O 1
ATOM 1579 N N . ILE A 1 192 ? 10.062 -2.670 -21.129 1.00 84.38 192 ILE A N 1
ATOM 1580 C CA . ILE A 1 192 ? 11.516 -2.619 -20.942 1.00 84.38 192 ILE A CA 1
ATOM 1581 C C . ILE A 1 192 ? 11.936 -1.155 -20.755 1.00 84.38 192 ILE A C 1
ATOM 1583 O O . ILE A 1 192 ? 11.616 -0.302 -21.587 1.00 84.38 192 ILE A O 1
ATOM 1587 N N . TRP A 1 193 ? 12.633 -0.869 -19.658 1.00 91.31 193 TRP A N 1
ATOM 1588 C CA . TRP A 1 193 ? 13.271 0.423 -19.404 1.00 91.31 193 TRP A CA 1
ATOM 1589 C C . TRP A 1 193 ? 14.745 0.349 -19.811 1.00 91.31 193 TRP A C 1
ATOM 1591 O O . TRP A 1 193 ? 15.364 -0.711 -19.735 1.00 91.31 193 TRP A O 1
ATOM 1601 N N . LEU A 1 194 ? 15.302 1.470 -20.269 1.00 92.12 194 LEU A N 1
ATOM 1602 C CA . LEU A 1 194 ? 16.699 1.571 -20.688 1.00 92.12 194 LEU A CA 1
ATOM 1603 C C . LEU A 1 194 ? 17.478 2.438 -19.703 1.00 92.12 194 LEU A C 1
ATOM 1605 O O . LEU A 1 194 ? 17.002 3.493 -19.279 1.00 92.12 194 LEU A O 1
ATOM 1609 N N . HIS A 1 195 ? 18.689 2.007 -19.358 1.00 95.94 195 HIS A N 1
ATOM 1610 C CA . HIS A 1 195 ? 19.590 2.797 -18.529 1.00 95.94 195 HIS A CA 1
ATOM 1611 C C . HIS A 1 195 ? 20.146 3.986 -19.322 1.00 95.94 195 HIS A C 1
ATOM 1613 O O . HIS A 1 195 ? 20.738 3.813 -20.386 1.00 95.94 195 HIS A O 1
ATOM 1619 N N . CYS A 1 196 ? 19.996 5.193 -18.780 1.00 96.12 196 CYS A N 1
ATOM 1620 C CA . CYS A 1 196 ? 20.638 6.395 -19.291 1.00 96.12 196 CYS A CA 1
ATOM 1621 C C . CYS A 1 196 ? 21.880 6.711 -18.452 1.00 96.12 196 CYS A C 1
ATOM 1623 O O . CYS A 1 196 ? 21.752 7.180 -17.320 1.00 96.12 196 CYS A O 1
ATOM 1625 N N . SER A 1 197 ? 23.073 6.523 -19.021 1.00 95.50 197 SER A N 1
ATOM 1626 C CA . SER A 1 197 ? 24.342 6.757 -18.314 1.00 95.50 197 SER A CA 1
ATOM 1627 C C . SER A 1 197 ? 24.571 8.223 -17.935 1.00 95.50 197 SER A C 1
ATOM 1629 O O . SER A 1 197 ? 25.237 8.495 -16.945 1.00 95.50 197 SER A O 1
ATOM 1631 N N . LEU A 1 198 ? 23.992 9.174 -18.678 1.00 96.00 198 LEU A N 1
ATOM 1632 C CA . LEU A 1 198 ? 24.093 10.604 -18.353 1.00 96.00 198 LEU A CA 1
ATOM 1633 C C . LEU A 1 198 ? 23.279 10.971 -17.109 1.00 96.00 198 LEU A C 1
ATOM 1635 O O . LEU A 1 198 ? 23.689 11.816 -16.322 1.00 96.00 198 LEU A O 1
ATOM 1639 N N . CYS A 1 199 ? 22.113 10.345 -16.938 1.00 95.50 199 CYS A N 1
ATOM 1640 C CA . CYS A 1 199 ? 21.236 10.588 -15.794 1.00 95.50 199 CYS A CA 1
ATOM 1641 C C . CYS A 1 199 ? 21.474 9.607 -14.639 1.00 95.50 199 CYS A C 1
ATOM 1643 O O . CYS A 1 199 ? 20.850 9.763 -13.592 1.00 95.50 199 CYS A O 1
ATOM 1645 N N . ASN A 1 200 ? 22.297 8.579 -14.866 1.00 94.38 200 ASN A N 1
ATOM 1646 C CA . ASN A 1 200 ? 22.533 7.446 -13.977 1.00 94.38 200 ASN A CA 1
ATOM 1647 C C . ASN A 1 200 ? 21.237 6.795 -13.454 1.00 94.38 200 ASN A C 1
ATOM 1649 O O . ASN A 1 200 ? 21.098 6.489 -12.272 1.00 94.38 200 ASN A O 1
ATOM 1653 N N . LYS A 1 201 ? 20.245 6.631 -14.340 1.00 94.44 201 LYS A N 1
ATOM 1654 C CA . LYS A 1 201 ? 18.944 6.035 -14.006 1.00 94.44 201 LYS A CA 1
ATOM 1655 C C . LYS A 1 201 ? 18.313 5.343 -15.203 1.00 94.44 201 LYS A C 1
ATOM 1657 O O . LYS A 1 201 ? 18.520 5.749 -16.349 1.00 94.44 201 LYS A O 1
ATOM 1662 N N . CYS A 1 202 ? 17.492 4.337 -14.930 1.00 94.56 202 CYS A N 1
ATOM 1663 C CA . CYS A 1 202 ? 16.635 3.743 -15.945 1.00 94.56 202 CYS A CA 1
ATOM 1664 C C . CYS A 1 202 ? 15.431 4.638 -16.236 1.00 94.56 202 CYS A C 1
ATOM 1666 O O . CYS A 1 202 ? 14.827 5.217 -15.332 1.00 94.56 202 CYS A O 1
ATOM 1668 N N . VAL A 1 203 ? 15.078 4.744 -17.512 1.00 92.06 203 VAL A N 1
ATOM 1669 C CA . VAL A 1 203 ? 13.936 5.518 -17.997 1.00 92.06 203 VAL A CA 1
ATOM 1670 C C . VAL A 1 203 ? 13.129 4.696 -18.991 1.00 92.06 203 VAL A C 1
ATOM 1672 O O . VAL A 1 203 ? 13.622 3.730 -19.580 1.00 92.06 203 VAL A O 1
ATOM 1675 N N . LYS A 1 204 ? 11.872 5.091 -19.190 1.00 89.06 204 LYS A N 1
ATOM 1676 C CA . LYS A 1 204 ? 11.038 4.534 -20.256 1.00 89.06 204 LYS A CA 1
ATOM 1677 C C . LYS A 1 204 ? 11.727 4.755 -21.604 1.00 89.06 204 LYS A C 1
ATOM 1679 O O . LYS A 1 204 ? 12.267 5.837 -21.833 1.00 89.06 204 LYS A O 1
ATOM 1684 N N . LYS A 1 205 ? 11.706 3.726 -22.453 1.00 78.25 205 LYS A N 1
ATOM 1685 C CA . LYS A 1 205 ? 12.123 3.839 -23.853 1.00 78.25 205 LYS A CA 1
ATOM 1686 C C . LYS A 1 205 ? 11.247 4.835 -24.612 1.00 78.25 205 LYS A C 1
ATOM 1688 O O . LYS A 1 205 ? 10.026 4.871 -24.325 1.00 78.25 205 LYS A O 1
#

Secondary structure (DSSP, 8-state):
----EEES-GGGGGGS-TTSEEEEETTTTEETTHHHHHHHHHHHHHTS-GGG--EEE---TTS-HHHHHHHHHHHHHHHHTTS---S-SS-----EEEEEEGGGHHHHHHH-TT-EEE-----BSS-TTTB--SSTTPPPP-EEEEESS-GGG----GGGTEEEETTTTEEEETT---BTTTTB---SSSSPEEEETTTTEEEE-

Sequence (205 aa):
MDSILLDLDHRYAQFNDEGRFIHYNMFNHHFFEEDLAKPLLQNFFENSKLNSLLVVLDPPFGGLVEVLAASVRKIWKLADCNKDYKDSEGPLELPTFWIFPYFMESHIVEEMPSFNMCELKVNYDNHPLYKKRHSSSAKTSPVRIFTNVPLRDIVLPEDEGYRYCEKCERYVSESNVHCELCNDCTSKDGRIWLHCSLCNKCVKK

pLDDT: mean 88.49, std 12.81, range [41.97, 98.5]